Protein AF-A0A4R0NBQ9-F1 (afdb_monomer)

pLDDT: mean 82.34, std 14.89, range [35.38, 98.56]

Mean predicted aligned error: 14.69 Å

InterPro domains:
  IPR041700 Outer membrane protein beta-barrel domain 3 [PF14905] (16-175)

Sequence (201 aa):
MFLGFFKIKRKFNDVNGNATTDGRTGVNIGYNYLNLPATVTKTTPALSITYTYDANGTKLKKVNNTTATVVRNQRLMYYFSASSSYRFDKGWRSTGSVNLNGADINLQGIENSPYRGCGFSVTKELMKDKCYFTAEASNPFSKYRNNTGTTSAPTFYQERTNQRYLRSFSASLNYRFGGLKSSLKKSKKGISNDDNGISPY

Radius of gyration: 34.71 Å; Cα contacts (8 Å, |Δi|>4): 381; chains: 1; bounding box: 110×54×86 Å

Nearest PDB structures (foldseek):
  4zgv-assembly2_B  TM=4.078E-01  e=1.705E+00  Pectobacterium atrosepticum SCRI1043
  3wi5-assembly1_A  TM=4.935E-01  e=7.226E+00  Neisseria meningitidis
  5ixm-assembly3_E  TM=3.362E-01  e=9.269E+00  Yersinia pestis
  5ixm-assembly4_G  TM=2.766E-01  e=7.226E+00  Yersinia pestis

Organism: NCBI:txid2530453

Solvent-accessible surface area (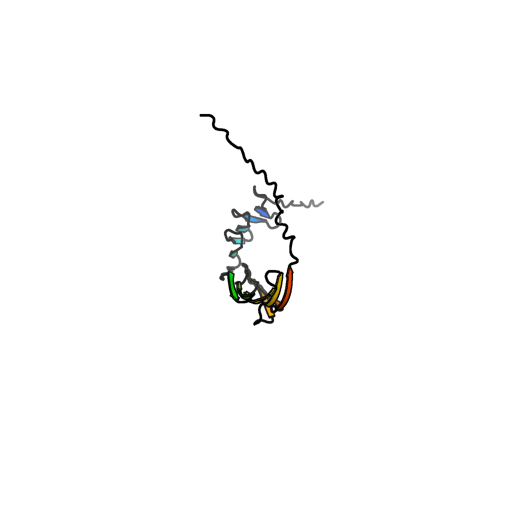backbone atoms only — not comparable to full-atom values): 11937 Å² total; per-residue (Å²): 138,84,85,78,81,79,79,81,62,60,72,41,61,50,97,88,68,46,68,34,29,43,41,89,80,64,34,37,39,42,63,44,99,82,75,44,75,29,35,39,37,28,82,83,74,70,41,45,36,43,45,42,60,51,97,88,69,52,59,49,37,43,40,37,70,85,50,89,56,72,49,64,56,88,77,78,69,51,78,48,76,51,73,52,74,50,77,50,79,88,46,32,32,44,36,43,36,41,38,40,34,38,38,45,77,45,47,48,35,33,65,35,41,61,43,80,43,38,34,42,36,41,34,37,47,78,35,91,95,31,28,37,40,35,42,37,34,34,24,77,91,37,64,60,43,68,42,42,21,40,40,54,54,102,87,48,78,47,79,47,77,47,78,41,82,53,45,47,74,52,73,48,77,48,74,55,81,77,74,84,84,66,69,76,75,70,74,85,76,80,80,84,79,87,75,79,77,80,77,83,131

Secondary structure (DSSP, 8-state):
-----------EE-TTS-EEEETTTTEEEEE-TTS-EEEEEETTTTEEEEEEE-TTS-EEEEEESSS--EEE------EEEEEEEEEEGGGEEEEEEEEEE--EEETTEEEE--EEEEEEEEEEEEETTTEEEEEEEESTT-SEEEEEEEEEETTEEEEEEEEEE--EEEEEEEE-PPPP---------------------

Foldseek 3Di:
DDDDDDPDQDFDADPVRHTQAGSVPRWGFDADPVRHTAWIADVVVGWIWGWDADPVRATAWIQIPVDRDIQGDDDDWDKDKDKDKDADPQAKIKMKIWIWTCFDDHSFWTQWHIDIKMKIKMWGDPDVVFKIKMKMKIRVVDQKDWTWIWGDDPVDTDIDIDIDGGIDIDIDMDGDDDDPPPPVPPPPPDDDDPPPPDDDD

Structure (mmCIF, N/CA/C/O backbone):
data_AF-A0A4R0NBQ9-F1
#
_entry.id   AF-A0A4R0NBQ9-F1
#
loop_
_atom_site.group_PDB
_atom_site.id
_atom_site.type_symbol
_atom_site.label_atom_id
_atom_site.label_alt_id
_atom_site.label_comp_id
_atom_site.label_asym_id
_atom_site.label_entity_id
_atom_site.label_seq_id
_atom_site.pdbx_PDB_ins_code
_atom_site.Cartn_x
_atom_site.Cartn_y
_atom_site.Cartn_z
_atom_site.occupancy
_atom_site.B_iso_or_equiv
_atom_site.auth_seq_id
_atom_site.auth_comp_id
_atom_site.auth_asym_id
_atom_site.auth_atom_id
_atom_site.pdbx_PDB_model_num
ATOM 1 N N . MET A 1 1 ? 19.139 30.536 -58.300 1.00 36.28 1 MET A N 1
ATOM 2 C CA . MET A 1 1 ? 17.817 30.247 -57.705 1.00 36.28 1 MET A CA 1
ATOM 3 C C . MET A 1 1 ? 17.801 28.772 -57.312 1.00 36.28 1 MET A C 1
ATOM 5 O O . MET A 1 1 ? 17.673 27.930 -58.186 1.00 36.28 1 MET A O 1
ATOM 9 N N . PHE A 1 2 ? 18.071 28.439 -56.045 1.00 35.59 2 PHE A N 1
ATOM 10 C CA . PHE A 1 2 ? 18.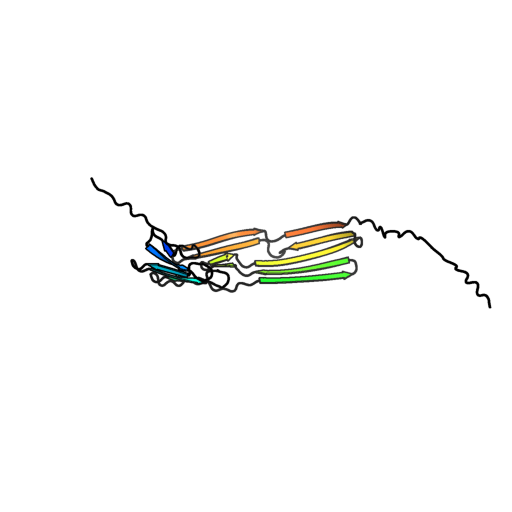054 27.049 -55.565 1.00 35.59 2 PHE A CA 1
ATOM 11 C C . PHE A 1 2 ? 16.665 26.741 -55.003 1.00 35.59 2 PHE A C 1
ATOM 13 O O . PHE A 1 2 ? 16.259 27.315 -53.995 1.00 35.59 2 PHE A O 1
ATOM 20 N N . LEU A 1 3 ? 15.929 25.859 -55.676 1.00 35.38 3 LEU A N 1
ATOM 21 C CA . LEU A 1 3 ? 14.630 25.379 -55.220 1.00 35.38 3 LEU A CA 1
ATOM 22 C C . LEU A 1 3 ? 14.866 24.265 -54.186 1.00 35.38 3 LEU A C 1
ATOM 24 O O . LEU A 1 3 ? 15.130 23.114 -54.533 1.00 35.38 3 LEU A O 1
ATOM 28 N N . GLY A 1 4 ? 14.847 24.616 -52.901 1.00 40.34 4 GLY A N 1
ATOM 29 C CA . GLY A 1 4 ? 14.923 23.643 -51.813 1.00 40.34 4 GLY A CA 1
ATOM 30 C C . GLY A 1 4 ? 13.606 22.876 -51.688 1.00 40.34 4 GLY A C 1
ATOM 31 O O . GLY A 1 4 ? 12.605 23.434 -51.247 1.00 40.34 4 GLY A O 1
ATOM 32 N N . PHE A 1 5 ? 13.594 21.596 -52.060 1.00 43.38 5 PHE A N 1
ATOM 33 C CA . PHE A 1 5 ? 12.443 20.715 -51.853 1.00 43.38 5 PHE A CA 1
ATOM 34 C C . PHE A 1 5 ? 12.190 20.497 -50.353 1.00 43.38 5 PHE A C 1
ATOM 36 O O . PHE A 1 5 ? 12.950 19.810 -49.668 1.00 43.38 5 PHE A O 1
ATOM 43 N N . PHE A 1 6 ? 11.082 21.032 -49.842 1.00 45.00 6 PHE A N 1
ATOM 44 C CA . PHE A 1 6 ? 10.593 20.718 -48.502 1.00 45.00 6 PHE A CA 1
ATOM 45 C C . PHE A 1 6 ? 9.939 19.327 -48.528 1.00 45.00 6 PHE A C 1
ATOM 47 O O . PHE A 1 6 ? 8.836 19.140 -49.044 1.00 45.00 6 PHE A O 1
ATOM 54 N N . LYS A 1 7 ? 10.634 18.304 -48.020 1.00 52.00 7 LYS A N 1
ATOM 55 C CA . LYS A 1 7 ? 10.115 16.929 -47.988 1.00 52.00 7 LYS A CA 1
ATOM 56 C C . LYS A 1 7 ? 9.051 16.814 -46.891 1.00 52.00 7 LYS A C 1
ATOM 58 O O . LYS A 1 7 ? 9.384 16.731 -45.711 1.00 52.00 7 LYS A O 1
ATOM 63 N N . ILE A 1 8 ? 7.773 16.804 -47.275 1.00 53.97 8 ILE A N 1
ATOM 64 C CA . ILE A 1 8 ? 6.641 16.565 -46.364 1.00 53.97 8 ILE A CA 1
ATOM 65 C C . ILE A 1 8 ? 6.788 15.158 -45.771 1.00 53.97 8 ILE A C 1
ATOM 67 O O . ILE A 1 8 ? 6.625 14.152 -46.463 1.00 53.97 8 ILE A O 1
ATOM 71 N N . LYS A 1 9 ? 7.121 15.074 -44.482 1.00 59.47 9 LYS A N 1
ATOM 72 C CA . LYS A 1 9 ? 7.273 13.802 -43.769 1.00 59.47 9 LYS A CA 1
ATOM 73 C C . LYS A 1 9 ? 5.891 13.301 -43.332 1.00 59.47 9 LYS A C 1
ATOM 75 O O . LYS A 1 9 ? 5.369 13.735 -42.310 1.00 59.47 9 LYS A O 1
ATOM 80 N N . ARG A 1 10 ? 5.274 12.432 -44.142 1.00 60.97 10 ARG A N 1
ATOM 81 C CA . ARG A 1 10 ? 3.938 11.857 -43.890 1.00 60.97 10 ARG A CA 1
ATOM 82 C C . ARG A 1 10 ? 3.992 10.823 -42.756 1.00 60.97 10 ARG A C 1
ATOM 84 O O . ARG A 1 10 ? 4.928 10.028 -42.701 1.00 60.97 10 ARG A O 1
ATOM 91 N N . LYS A 1 11 ? 3.003 10.844 -41.857 1.00 66.00 11 LYS A N 1
ATOM 92 C CA . LYS A 1 11 ? 2.731 9.752 -40.907 1.00 66.00 11 LYS A CA 1
ATOM 93 C C . LYS A 1 11 ? 1.775 8.770 -41.575 1.00 66.00 11 LYS A C 1
ATOM 95 O O . LYS A 1 11 ? 0.809 9.209 -42.196 1.00 66.00 11 LYS A O 1
ATOM 100 N N . PHE A 1 12 ? 2.055 7.481 -41.451 1.00 76.69 12 PHE A N 1
ATOM 101 C CA . PHE A 1 12 ? 1.147 6.424 -41.886 1.00 76.69 12 PHE A CA 1
ATOM 102 C C . PHE A 1 12 ? 0.502 5.814 -40.651 1.00 76.69 12 PHE A C 1
ATOM 104 O O . PHE A 1 12 ? 1.197 5.599 -39.656 1.00 76.69 12 PHE A O 1
ATOM 111 N N . ASN A 1 13 ? -0.808 5.583 -40.719 1.00 83.19 13 ASN A N 1
ATOM 112 C CA . ASN A 1 13 ? -1.584 5.009 -39.630 1.00 83.19 13 ASN A CA 1
ATOM 113 C C . ASN A 1 13 ? -2.254 3.704 -40.083 1.00 83.19 13 ASN A C 1
ATOM 115 O O . ASN A 1 13 ? -2.516 3.531 -41.275 1.00 83.19 13 ASN A O 1
ATOM 119 N N . ASP A 1 14 ? -2.526 2.801 -39.144 1.00 84.38 14 ASP A N 1
ATOM 120 C CA . ASP A 1 14 ? -3.369 1.624 -39.368 1.00 84.38 14 ASP A CA 1
ATOM 121 C C . ASP A 1 14 ? -4.872 1.959 -39.264 1.00 84.38 14 ASP A C 1
ATOM 123 O O . ASP A 1 14 ? -5.269 3.099 -39.009 1.00 84.38 14 ASP A O 1
ATOM 127 N N . VAL A 1 15 ? -5.714 0.939 -39.462 1.00 84.69 15 VAL A N 1
ATOM 128 C CA . VAL A 1 15 ? -7.186 1.021 -39.370 1.00 84.69 15 VAL A CA 1
ATOM 129 C C . VAL A 1 15 ? -7.659 1.425 -37.967 1.00 84.69 15 VAL A C 1
ATOM 131 O O . VAL A 1 15 ? -8.714 2.036 -37.824 1.00 84.69 15 VAL A O 1
ATOM 134 N N . ASN A 1 16 ? -6.856 1.144 -36.941 1.00 83.06 16 ASN A N 1
ATOM 135 C CA . ASN A 1 16 ? -7.146 1.481 -35.551 1.00 83.06 16 ASN A CA 1
ATOM 136 C C . ASN A 1 16 ? -6.650 2.892 -35.180 1.00 83.06 16 ASN A C 1
ATOM 138 O O . ASN A 1 16 ? -6.755 3.298 -34.024 1.00 83.06 16 ASN A O 1
ATOM 142 N N . GLY A 1 17 ? -6.114 3.650 -36.145 1.00 83.56 17 GLY A N 1
ATOM 143 C CA . GLY A 1 17 ? -5.607 5.006 -35.948 1.00 83.56 17 GLY A CA 1
ATOM 144 C C . GLY A 1 17 ? -4.210 5.0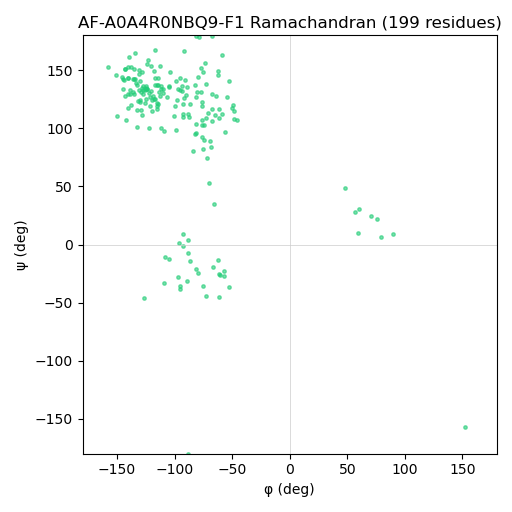75 -35.324 1.00 83.56 17 GLY A C 1
ATOM 145 O O . GLY A 1 17 ? -3.734 6.174 -35.031 1.00 83.56 17 GLY A O 1
ATOM 146 N N . ASN A 1 18 ? -3.527 3.942 -35.144 1.00 86.12 18 ASN A N 1
ATOM 147 C CA . ASN A 1 18 ? -2.174 3.904 -34.599 1.00 86.12 18 ASN A CA 1
ATOM 148 C C . ASN A 1 18 ? -1.141 4.258 -35.673 1.00 86.12 18 ASN A C 1
ATOM 150 O O . ASN A 1 18 ? -1.274 3.848 -36.821 1.00 86.12 18 ASN A O 1
ATOM 154 N N . ALA A 1 19 ? -0.066 4.960 -35.308 1.00 85.69 19 ALA A N 1
ATOM 155 C CA . ALA A 1 19 ? 0.990 5.342 -36.248 1.00 85.69 19 ALA A CA 1
ATOM 156 C C . ALA A 1 19 ? 1.917 4.160 -36.593 1.00 85.69 19 ALA A C 1
ATOM 158 O O . ALA A 1 19 ? 2.775 3.784 -35.801 1.00 85.69 19 ALA A O 1
ATOM 159 N N . THR A 1 20 ? 1.810 3.613 -37.800 1.00 86.75 20 THR A N 1
ATOM 160 C CA . THR A 1 20 ? 2.616 2.478 -38.284 1.00 86.75 20 THR A CA 1
ATOM 161 C C . THR A 1 20 ? 3.999 2.882 -38.783 1.00 86.75 20 THR A C 1
ATOM 163 O O . THR A 1 20 ? 4.918 2.061 -38.783 1.00 86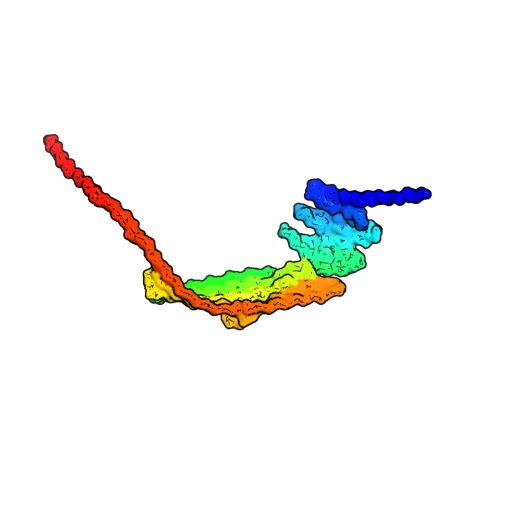.75 20 THR A O 1
ATOM 166 N N . THR A 1 21 ? 4.190 4.153 -39.143 1.00 84.06 21 THR A N 1
ATOM 167 C CA . THR A 1 21 ? 5.500 4.689 -39.531 1.00 84.06 21 THR A CA 1
ATOM 168 C C . THR A 1 21 ? 5.683 6.120 -39.030 1.00 84.06 21 THR A C 1
ATOM 170 O O . THR A 1 21 ? 4.880 7.012 -39.324 1.00 84.06 21 THR A O 1
ATOM 173 N N . ASP A 1 22 ? 6.791 6.377 -38.330 1.00 77.19 22 ASP A N 1
ATOM 174 C CA . ASP A 1 22 ? 7.226 7.739 -38.015 1.00 77.19 22 ASP A CA 1
ATOM 175 C C . ASP A 1 22 ? 7.961 8.339 -39.220 1.00 77.19 22 ASP A C 1
ATOM 177 O O . ASP A 1 22 ? 9.133 8.048 -39.472 1.00 77.19 22 ASP A O 1
ATOM 181 N N . GLY A 1 23 ? 7.284 9.233 -39.945 1.00 70.38 23 GLY A N 1
ATOM 182 C CA . GLY A 1 23 ? 7.850 9.929 -41.099 1.00 70.38 23 GLY A CA 1
ATOM 183 C C . GLY A 1 23 ? 9.132 10.707 -40.789 1.00 70.38 23 GLY A C 1
ATOM 184 O O . GLY A 1 23 ? 9.960 10.871 -41.683 1.00 70.38 23 GLY A O 1
ATOM 185 N N . ARG A 1 24 ? 9.347 11.161 -39.541 1.00 69.62 24 ARG A N 1
ATOM 186 C CA . ARG A 1 24 ? 10.544 11.917 -39.132 1.00 69.62 24 ARG A CA 1
ATOM 187 C C . ARG A 1 24 ? 11.780 11.039 -39.045 1.00 69.62 24 ARG A C 1
ATOM 189 O O . ARG A 1 24 ? 12.840 11.465 -39.515 1.00 69.62 24 ARG A O 1
ATOM 196 N N . THR A 1 25 ? 11.636 9.863 -38.448 1.00 77.38 25 THR A N 1
ATOM 197 C CA . THR A 1 25 ? 12.744 8.967 -38.097 1.00 77.38 25 THR A CA 1
ATOM 198 C C . THR A 1 25 ? 12.863 7.753 -39.023 1.00 77.38 25 THR A C 1
ATOM 200 O O . THR A 1 25 ? 13.914 7.108 -39.014 1.00 77.38 25 THR A O 1
ATOM 203 N N . GLY A 1 26 ? 11.849 7.482 -39.855 1.00 81.81 26 GLY A N 1
ATOM 204 C CA . GLY A 1 26 ? 11.790 6.342 -40.777 1.00 81.81 26 GLY A CA 1
ATOM 205 C C . GLY A 1 26 ? 11.615 5.002 -40.064 1.00 81.81 26 GLY A C 1
ATOM 206 O O . GLY A 1 2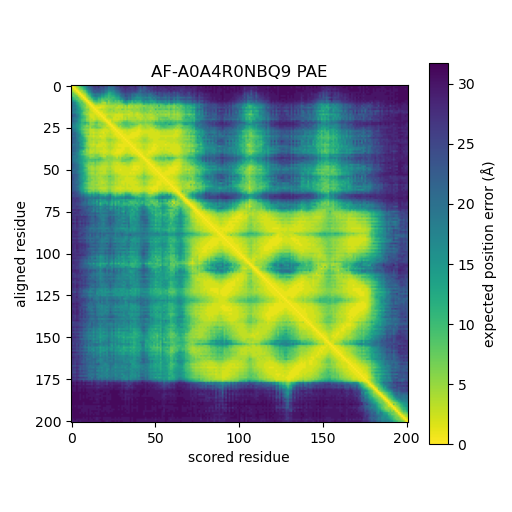6 ? 12.068 3.978 -40.563 1.00 81.81 26 GLY A O 1
ATOM 207 N N . VAL A 1 27 ? 11.054 5.030 -38.856 1.00 87.69 27 VAL A N 1
ATOM 208 C CA . VAL A 1 27 ? 10.874 3.859 -38.000 1.00 87.69 27 VAL A CA 1
ATOM 209 C C . VAL A 1 27 ? 9.485 3.279 -38.230 1.00 87.69 27 VAL A C 1
ATOM 211 O O . VAL A 1 27 ? 8.502 4.018 -38.199 1.00 87.69 27 VAL A O 1
ATOM 214 N N . ASN A 1 28 ? 9.415 1.964 -38.415 1.00 89.94 28 ASN A N 1
ATOM 215 C CA . ASN A 1 28 ? 8.166 1.219 -38.508 1.00 89.94 28 ASN A CA 1
ATOM 216 C C . ASN A 1 28 ? 7.776 0.678 -37.134 1.00 89.94 28 ASN A C 1
ATOM 218 O O . ASN A 1 28 ? 8.625 0.154 -36.409 1.00 89.94 28 ASN A O 1
ATOM 222 N N . ILE A 1 29 ? 6.498 0.794 -36.789 1.00 91.50 29 ILE A N 1
ATOM 223 C CA . ILE A 1 29 ? 5.936 0.360 -35.513 1.00 91.50 29 ILE A CA 1
ATOM 224 C C . ILE A 1 29 ? 4.843 -0.668 -35.798 1.00 91.50 29 ILE A C 1
ATOM 226 O O . ILE A 1 29 ? 3.862 -0.372 -36.476 1.00 91.50 29 ILE A O 1
ATOM 230 N N . GLY A 1 30 ? 5.023 -1.880 -35.283 1.00 91.12 30 GLY A N 1
ATOM 231 C CA . GLY A 1 30 ? 3.981 -2.900 -35.243 1.00 91.12 30 GLY A CA 1
ATOM 232 C C . GLY A 1 30 ? 3.269 -2.877 -33.897 1.00 91.12 30 GLY A C 1
ATOM 233 O O . GLY A 1 30 ? 3.905 -2.667 -32.862 1.00 91.12 30 GLY A O 1
ATOM 234 N N . TYR A 1 31 ? 1.963 -3.120 -33.904 1.00 91.44 31 TYR A N 1
ATOM 235 C CA . TYR A 1 31 ? 1.106 -3.103 -32.719 1.00 91.44 31 TYR A CA 1
ATOM 236 C C . TYR A 1 31 ? 0.579 -4.505 -32.401 1.00 91.44 31 TYR A C 1
ATOM 238 O O . TYR A 1 31 ? 0.481 -5.355 -33.284 1.00 91.44 31 TYR A O 1
ATOM 246 N N . ASN A 1 32 ? 0.272 -4.762 -31.129 1.00 89.75 32 ASN A N 1
ATOM 247 C CA . ASN A 1 32 ? -0.449 -5.966 -30.713 1.00 89.75 32 ASN A CA 1
ATOM 248 C C . ASN A 1 32 ? -1.976 -5.747 -30.754 1.00 89.75 32 ASN A C 1
ATOM 250 O O . ASN A 1 32 ? -2.454 -4.651 -31.034 1.00 89.75 32 ASN A O 1
ATOM 254 N N . TYR A 1 33 ? -2.746 -6.777 -30.394 1.00 88.19 33 TYR A N 1
ATOM 255 C CA . TYR A 1 33 ? -4.214 -6.719 -30.314 1.00 88.19 33 TYR A CA 1
ATOM 256 C C . TYR A 1 33 ? -4.770 -5.722 -29.280 1.00 88.19 33 TYR A C 1
ATOM 258 O O . TYR A 1 33 ? -5.954 -5.412 -29.313 1.00 88.19 33 TYR A O 1
ATOM 266 N N . LEU A 1 34 ? -3.928 -5.207 -28.379 1.00 89.19 34 LEU A N 1
ATOM 267 C CA . LEU A 1 34 ? -4.285 -4.162 -27.414 1.00 89.19 34 LEU A CA 1
ATOM 268 C C . LEU A 1 34 ? -3.965 -2.752 -27.943 1.00 89.19 34 LEU A C 1
ATOM 270 O O . LEU A 1 34 ? -4.003 -1.795 -27.174 1.00 89.19 34 LEU A O 1
ATOM 274 N N . ASN A 1 35 ? -3.600 -2.613 -29.225 1.00 90.06 35 ASN A N 1
ATOM 275 C CA . ASN A 1 35 ? -3.104 -1.368 -29.825 1.00 90.06 35 ASN A CA 1
ATOM 276 C C . ASN A 1 35 ? -1.868 -0.790 -29.107 1.00 90.06 35 ASN A C 1
ATOM 278 O O . ASN A 1 35 ? -1.605 0.412 -29.142 1.00 90.06 35 ASN A O 1
ATOM 282 N N . LEU A 1 36 ? -1.059 -1.646 -28.476 1.00 90.38 36 LEU A N 1
ATOM 283 C CA . LEU A 1 36 ? 0.206 -1.262 -27.851 1.00 90.38 36 LEU A CA 1
ATOM 284 C C . LEU A 1 36 ? 1.386 -1.584 -28.786 1.00 90.38 36 LEU A C 1
ATOM 286 O O . LEU A 1 36 ? 1.382 -2.645 -29.417 1.00 90.38 36 LEU A O 1
ATOM 290 N N . PRO A 1 37 ? 2.423 -0.725 -28.872 1.00 92.19 37 PRO A N 1
ATOM 291 C CA . PRO A 1 37 ? 3.595 -0.974 -29.716 1.00 92.19 37 PRO A CA 1
ATOM 292 C C . PRO A 1 37 ? 4.320 -2.277 -29.348 1.00 92.19 37 PRO A C 1
ATOM 294 O O . PRO A 1 37 ? 4.945 -2.364 -28.296 1.00 92.19 37 PRO A O 1
ATOM 297 N N . ALA A 1 38 ? 4.291 -3.278 -30.222 1.00 91.81 38 ALA A N 1
ATO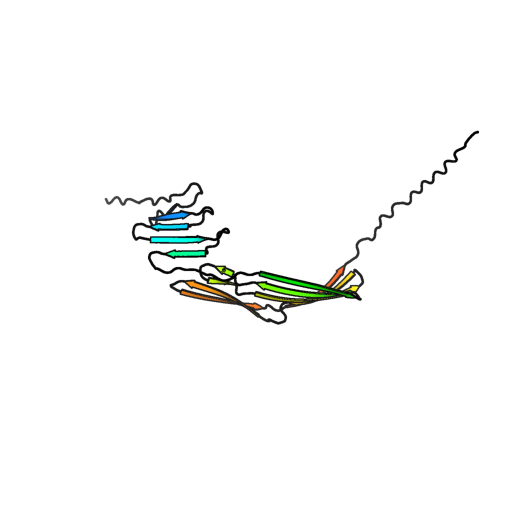M 298 C CA . ALA A 1 38 ? 4.917 -4.585 -30.024 1.00 91.81 38 ALA A CA 1
ATOM 299 C C . ALA A 1 38 ? 6.310 -4.672 -30.660 1.00 91.81 38 ALA A C 1
ATOM 301 O O . ALA A 1 38 ? 7.230 -5.248 -30.075 1.00 91.81 38 ALA A O 1
ATOM 302 N N . THR A 1 39 ? 6.490 -4.073 -31.835 1.00 91.75 39 THR A N 1
ATOM 303 C CA . THR A 1 39 ? 7.761 -4.088 -32.565 1.00 91.75 39 THR A CA 1
ATOM 304 C C . THR A 1 39 ? 8.100 -2.698 -33.070 1.00 91.75 39 THR A C 1
ATOM 306 O O . THR A 1 39 ? 7.230 -1.933 -33.469 1.00 91.75 39 THR A O 1
ATOM 309 N N . VAL A 1 40 ? 9.383 -2.353 -33.037 1.00 91.25 40 VAL A N 1
ATOM 310 C CA . VAL A 1 40 ? 9.902 -1.102 -33.590 1.00 91.25 40 VAL A CA 1
ATOM 311 C C . VAL A 1 40 ? 11.116 -1.448 -34.428 1.00 91.25 40 VAL A C 1
ATOM 313 O O . VAL A 1 40 ? 12.102 -1.962 -33.900 1.00 91.25 40 VAL A O 1
ATOM 316 N N . THR A 1 41 ? 11.033 -1.201 -35.731 1.00 91.25 41 THR A N 1
ATOM 317 C CA . THR A 1 41 ? 12.054 -1.620 -36.690 1.00 91.25 41 THR A CA 1
ATOM 318 C C . THR A 1 41 ? 12.514 -0.471 -37.572 1.00 91.25 41 THR A C 1
ATOM 320 O O . THR A 1 41 ? 11.760 0.449 -37.889 1.00 91.25 41 THR A O 1
ATOM 323 N N . LYS A 1 42 ? 13.781 -0.517 -37.967 1.00 88.94 42 LYS A N 1
ATOM 324 C CA . LYS A 1 42 ? 14.357 0.376 -38.967 1.00 88.94 42 LYS A CA 1
ATOM 325 C C . LYS A 1 42 ? 15.386 -0.404 -39.762 1.00 88.94 42 LYS A C 1
ATOM 327 O O . LYS A 1 42 ? 16.203 -1.102 -39.172 1.00 88.94 42 LYS A O 1
ATOM 332 N N . THR A 1 43 ? 15.348 -0.284 -41.082 1.00 82.56 43 THR A N 1
ATOM 333 C CA . THR A 1 43 ? 16.277 -1.007 -41.959 1.00 82.56 43 THR A CA 1
ATOM 334 C C . THR A 1 43 ? 17.668 -0.376 -41.941 1.00 82.56 43 THR A C 1
ATOM 336 O O . THR A 1 43 ? 18.669 -1.085 -41.997 1.00 82.56 43 THR A O 1
ATOM 339 N N . THR A 1 44 ? 17.762 0.957 -41.841 1.00 82.75 44 THR A N 1
ATOM 340 C CA . THR A 1 44 ? 19.050 1.661 -41.971 1.00 82.75 44 THR A CA 1
ATOM 341 C C . THR A 1 44 ? 19.094 2.958 -41.146 1.00 82.75 44 THR A C 1
ATOM 343 O O . THR A 1 44 ? 18.407 3.917 -41.504 1.00 82.75 44 THR A O 1
ATOM 346 N N . PRO A 1 45 ? 19.887 3.038 -40.057 1.00 82.00 45 PRO A N 1
ATOM 347 C CA . PRO A 1 45 ? 20.636 1.937 -39.441 1.00 82.00 45 PRO A CA 1
ATOM 348 C C . PRO A 1 45 ? 19.695 0.843 -38.919 1.00 82.00 45 PRO A C 1
ATOM 350 O O . PRO A 1 45 ? 18.562 1.142 -38.531 1.00 82.00 45 PRO A O 1
ATOM 353 N N . ALA A 1 46 ? 20.167 -0.407 -38.937 1.00 84.38 46 ALA A N 1
ATOM 354 C CA . ALA A 1 46 ? 19.390 -1.560 -38.500 1.00 84.38 46 ALA A CA 1
ATOM 355 C C . ALA A 1 46 ? 19.015 -1.421 -37.016 1.00 84.38 46 ALA A C 1
ATOM 357 O O . ALA A 1 46 ? 19.879 -1.385 -36.143 1.00 84.38 46 ALA A O 1
ATOM 358 N N . LEU A 1 47 ? 17.718 -1.342 -36.734 1.00 86.62 47 LEU A N 1
ATOM 359 C CA . LEU A 1 47 ? 17.151 -1.306 -35.390 1.00 86.62 47 LEU A CA 1
ATOM 360 C C . LEU A 1 47 ? 16.031 -2.336 -35.324 1.00 86.62 47 LEU A C 1
ATOM 362 O O . LEU A 1 47 ? 15.169 -2.366 -36.199 1.00 86.62 47 LEU A O 1
ATOM 366 N N . SER A 1 48 ? 16.018 -3.146 -34.270 1.00 87.81 48 SER A N 1
ATOM 367 C CA . SER A 1 48 ? 14.877 -3.995 -33.937 1.00 87.81 48 SER A CA 1
ATOM 368 C C . SER A 1 48 ? 14.684 -3.991 -32.430 1.00 87.81 48 SER A C 1
ATOM 370 O O . SER A 1 48 ? 15.576 -4.399 -31.681 1.00 87.81 48 SER A O 1
ATOM 372 N N . ILE A 1 49 ? 13.533 -3.484 -31.991 1.00 89.38 49 ILE A N 1
ATOM 373 C CA . ILE A 1 49 ? 13.100 -3.506 -30.600 1.00 89.38 49 ILE A CA 1
ATOM 374 C C . ILE A 1 49 ? 11.809 -4.308 -30.514 1.00 89.38 49 ILE A C 1
ATOM 376 O O . ILE A 1 49 ? 10.850 -4.015 -31.223 1.00 89.38 49 ILE A O 1
ATOM 380 N N . THR A 1 50 ? 11.774 -5.293 -29.621 1.00 90.12 50 THR A N 1
ATOM 381 C CA . THR A 1 50 ? 10.565 -6.075 -29.326 1.00 90.12 50 THR A CA 1
ATOM 382 C C . THR A 1 50 ? 10.105 -5.806 -27.901 1.00 90.12 50 THR A C 1
ATOM 384 O O . THR A 1 50 ? 10.908 -5.872 -26.963 1.00 90.12 50 THR A O 1
ATOM 387 N N . TYR A 1 51 ? 8.815 -5.522 -27.744 1.00 89.00 51 TYR A N 1
ATOM 388 C CA . TYR A 1 51 ? 8.137 -5.361 -26.466 1.00 89.00 51 TYR A CA 1
ATOM 389 C C . TYR A 1 51 ? 7.183 -6.532 -26.230 1.00 89.00 51 TYR A C 1
ATOM 391 O O . TYR A 1 51 ? 6.419 -6.913 -27.112 1.00 89.00 51 TYR A O 1
ATOM 399 N N . THR A 1 52 ? 7.213 -7.096 -25.026 1.00 87.56 52 THR A N 1
ATOM 400 C CA . THR A 1 52 ? 6.254 -8.125 -24.597 1.00 87.56 52 THR A CA 1
ATOM 401 C C . THR A 1 52 ? 5.406 -7.556 -23.474 1.00 87.56 52 THR A C 1
ATOM 403 O O . THR A 1 52 ? 5.953 -6.900 -22.587 1.00 87.56 52 THR A O 1
ATOM 406 N N . TYR A 1 53 ? 4.101 -7.811 -23.511 1.00 85.06 53 TYR A N 1
ATOM 407 C CA . TYR A 1 53 ? 3.120 -7.308 -22.551 1.00 85.06 53 TYR A CA 1
ATOM 408 C C . TYR A 1 53 ? 2.362 -8.464 -21.898 1.00 85.06 53 TYR A C 1
ATOM 410 O O . TYR A 1 53 ? 2.321 -9.560 -22.460 1.00 85.06 53 TYR A O 1
ATOM 418 N N . ASP A 1 54 ? 1.777 -8.220 -20.728 1.00 83.56 54 ASP A N 1
ATOM 419 C CA . ASP A 1 54 ? 0.737 -9.086 -20.173 1.00 83.56 54 ASP A CA 1
ATOM 420 C C . ASP A 1 5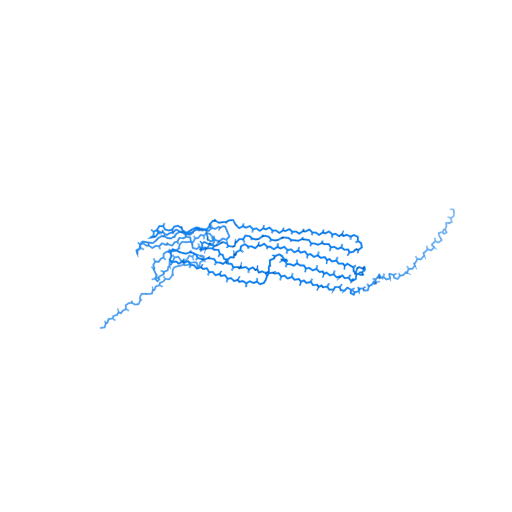4 ? -0.627 -8.818 -20.844 1.00 83.56 54 ASP A C 1
ATOM 422 O O . ASP A 1 54 ? -0.761 -7.945 -21.706 1.00 83.56 54 ASP A O 1
ATOM 426 N N . ALA A 1 55 ? -1.651 -9.575 -20.441 1.00 85.06 55 ALA A N 1
ATOM 427 C CA . ALA A 1 55 ? -3.011 -9.427 -20.961 1.00 85.06 55 ALA A CA 1
ATOM 428 C C . ALA A 1 55 ? -3.682 -8.092 -20.577 1.00 85.06 55 ALA A C 1
ATOM 430 O O . ALA A 1 55 ? -4.631 -7.684 -21.239 1.00 85.06 55 ALA A O 1
ATOM 431 N N . ASN A 1 56 ? -3.184 -7.404 -19.544 1.00 84.69 56 ASN A N 1
ATOM 432 C CA . ASN A 1 56 ? -3.698 -6.116 -19.076 1.00 84.69 56 ASN A CA 1
ATOM 433 C C . ASN A 1 56 ? -2.972 -4.918 -19.721 1.00 84.69 56 ASN A C 1
ATOM 435 O O . ASN A 1 56 ? -3.310 -3.771 -19.437 1.00 84.69 56 ASN A O 1
ATOM 439 N N . GLY A 1 57 ? -1.975 -5.155 -20.582 1.00 81.31 57 GLY A N 1
ATOM 440 C CA . GLY A 1 57 ? -1.208 -4.108 -21.259 1.00 81.31 57 GLY A CA 1
ATOM 441 C C . GLY A 1 57 ? 0.033 -3.613 -20.508 1.00 81.31 57 GLY A C 1
ATOM 442 O O . GLY A 1 57 ? 0.679 -2.658 -20.948 1.00 81.31 57 GLY A O 1
ATOM 443 N N . THR A 1 58 ? 0.436 -4.270 -19.419 1.00 81.94 58 THR A N 1
ATOM 444 C CA . THR A 1 58 ? 1.674 -3.955 -18.694 1.00 81.94 58 THR A CA 1
ATOM 445 C C . THR A 1 58 ? 2.879 -4.516 -19.438 1.00 81.94 58 THR A C 1
ATOM 447 O O . THR A 1 58 ? 2.908 -5.682 -19.831 1.00 81.94 58 THR A O 1
ATOM 450 N N . LYS A 1 59 ? 3.917 -3.700 -19.641 1.00 84.50 59 LYS A N 1
ATOM 451 C CA . LYS A 1 59 ? 5.125 -4.110 -20.372 1.00 84.50 59 LYS A CA 1
ATOM 452 C C . LYS A 1 59 ? 6.021 -5.008 -19.507 1.00 84.50 59 LYS A C 1
ATOM 454 O O . LYS A 1 59 ? 6.563 -4.556 -18.505 1.00 84.50 59 LYS A O 1
ATOM 459 N N . LEU A 1 60 ? 6.251 -6.243 -19.949 1.00 81.75 60 LEU A N 1
ATOM 460 C CA . LEU A 1 60 ? 7.026 -7.281 -19.253 1.00 81.75 60 LEU A CA 1
ATOM 461 C C . LEU A 1 60 ? 8.482 -7.397 -19.719 1.00 81.75 60 LEU A C 1
ATOM 463 O O . LEU A 1 60 ? 9.349 -7.849 -18.969 1.00 81.75 60 LEU A O 1
ATOM 467 N N . LYS A 1 61 ? 8.767 -7.041 -20.977 1.00 83.38 61 LYS A N 1
ATOM 468 C CA . LYS A 1 61 ? 10.094 -7.236 -21.580 1.00 83.38 61 LYS A CA 1
ATOM 469 C C . LYS A 1 61 ? 10.384 -6.198 -22.655 1.00 83.38 61 LYS A C 1
ATOM 471 O O . LYS A 1 61 ? 9.490 -5.826 -23.414 1.00 83.38 61 LYS A O 1
ATOM 476 N N . LYS A 1 62 ? 11.655 -5.796 -22.760 1.00 86.06 62 LYS A N 1
ATOM 477 C CA . LYS A 1 62 ? 12.215 -5.084 -23.917 1.00 86.06 62 LYS A CA 1
ATOM 478 C C . LYS A 1 62 ? 13.496 -5.779 -24.378 1.00 86.06 62 LYS A C 1
ATOM 480 O O . LYS A 1 62 ? 14.380 -6.043 -23.565 1.00 86.06 62 LYS A O 1
ATOM 485 N N . VAL A 1 63 ? 13.597 -6.041 -25.678 1.00 83.44 63 VAL A N 1
ATOM 486 C CA . VAL A 1 63 ? 14.811 -6.555 -26.336 1.00 83.44 63 VAL A CA 1
ATOM 487 C C . VAL A 1 63 ? 15.237 -5.557 -27.395 1.00 83.44 63 VAL A C 1
ATOM 489 O O . VAL A 1 63 ? 14.382 -5.138 -28.167 1.00 83.44 63 VAL A O 1
ATOM 492 N N . ASN A 1 64 ? 16.515 -5.183 -27.433 1.00 84.44 64 ASN A N 1
ATOM 493 C CA . ASN A 1 64 ? 17.098 -4.383 -28.509 1.00 84.44 64 ASN A CA 1
ATOM 494 C C . ASN A 1 64 ? 18.187 -5.199 -29.222 1.00 84.44 64 ASN A C 1
ATOM 496 O O . ASN A 1 64 ? 18.973 -5.870 -28.562 1.00 84.44 64 ASN A O 1
ATOM 500 N N . ASN A 1 65 ? 18.234 -5.142 -30.551 1.00 79.75 65 ASN A N 1
ATOM 501 C CA . ASN A 1 65 ? 19.244 -5.845 -31.346 1.00 79.75 65 ASN A CA 1
ATOM 502 C C . ASN A 1 65 ? 20.600 -5.105 -31.384 1.00 79.75 65 ASN A C 1
ATOM 504 O O . ASN A 1 65 ? 21.643 -5.718 -31.556 1.00 79.75 65 ASN A O 1
ATOM 508 N N . THR A 1 66 ? 20.620 -3.783 -31.185 1.00 68.06 66 THR A N 1
ATOM 509 C CA . THR A 1 66 ? 21.860 -2.980 -31.296 1.00 68.06 66 THR A CA 1
ATOM 510 C C . THR A 1 66 ? 22.678 -2.919 -30.008 1.00 68.06 66 THR A C 1
ATOM 512 O O . THR A 1 66 ? 23.821 -2.477 -29.997 1.00 68.06 66 THR A O 1
ATOM 515 N N . THR A 1 67 ? 22.080 -3.310 -28.892 1.00 62.47 67 THR A N 1
ATOM 516 C CA . THR A 1 67 ? 22.710 -3.389 -27.576 1.00 62.47 67 THR A CA 1
ATOM 517 C C . THR A 1 67 ? 22.085 -4.638 -26.997 1.00 62.47 67 THR A C 1
ATOM 519 O O . THR A 1 67 ? 20.883 -4.606 -26.745 1.00 62.47 67 THR A O 1
ATOM 522 N N . ALA A 1 68 ? 22.826 -5.744 -26.884 1.00 58.97 68 ALA A N 1
ATOM 523 C CA . ALA A 1 68 ? 22.324 -7.070 -26.488 1.00 58.97 68 ALA A CA 1
ATOM 524 C C . ALA A 1 68 ? 21.811 -7.133 -25.027 1.00 58.97 68 ALA A C 1
ATOM 526 O O . ALA A 1 68 ? 21.971 -8.117 -24.313 1.00 58.97 68 ALA A O 1
ATOM 527 N N . THR A 1 69 ? 21.211 -6.051 -24.545 1.00 62.56 69 THR A N 1
ATOM 528 C CA . THR A 1 69 ? 20.690 -5.852 -23.209 1.00 62.56 69 THR A CA 1
ATOM 529 C C . THR A 1 69 ? 19.219 -6.245 -23.200 1.00 62.56 69 THR A C 1
ATOM 531 O O . THR A 1 69 ? 18.354 -5.572 -23.768 1.00 62.56 69 THR A O 1
ATOM 534 N N . VAL A 1 70 ? 18.925 -7.362 -22.541 1.00 62.25 70 VAL A N 1
ATOM 535 C CA . VAL A 1 70 ? 17.557 -7.789 -22.253 1.00 62.25 70 VAL A CA 1
ATOM 536 C C . VAL A 1 70 ? 17.145 -7.163 -20.929 1.00 62.25 70 VAL A C 1
ATOM 538 O O . VAL A 1 70 ? 17.667 -7.527 -19.881 1.00 62.25 70 VAL A O 1
ATOM 541 N N . VAL A 1 71 ? 16.193 -6.232 -20.970 1.00 67.69 71 VAL A N 1
ATOM 542 C CA . VAL A 1 71 ? 15.625 -5.647 -19.749 1.00 67.69 71 VAL A CA 1
ATOM 543 C C . VAL A 1 71 ? 14.387 -6.451 -19.370 1.00 67.69 71 VAL A C 1
ATOM 545 O O . VAL A 1 71 ? 13.449 -6.576 -20.165 1.00 67.69 71 VAL A O 1
ATOM 548 N N . ARG A 1 72 ? 14.410 -7.026 -18.166 1.00 69.44 72 ARG A N 1
ATOM 549 C CA . ARG A 1 72 ? 13.310 -7.765 -17.536 1.00 69.44 72 ARG A CA 1
ATOM 550 C C . ARG A 1 72 ? 13.279 -7.417 -16.054 1.00 69.44 72 ARG A C 1
ATOM 552 O O . ARG A 1 72 ? 14.332 -7.310 -15.434 1.00 69.44 72 ARG A O 1
ATOM 559 N N . ASN A 1 73 ? 12.081 -7.320 -15.491 1.00 71.81 73 ASN A N 1
ATOM 560 C CA . ASN A 1 73 ? 11.890 -7.208 -14.053 1.00 71.81 73 ASN A CA 1
ATOM 561 C C . ASN A 1 73 ? 10.877 -8.272 -13.622 1.00 71.81 73 ASN A C 1
ATOM 563 O O . ASN A 1 73 ? 9.719 -8.224 -14.026 1.00 71.81 73 ASN A O 1
ATOM 567 N N . GLN A 1 74 ? 11.341 -9.279 -12.882 1.00 66.88 74 GLN A N 1
ATOM 568 C CA . GLN A 1 74 ? 10.534 -10.413 -12.433 1.00 66.88 74 GLN A CA 1
ATOM 569 C C . GLN A 1 74 ? 10.591 -10.469 -10.909 1.00 66.88 74 GLN A C 1
ATOM 571 O O . GLN A 1 74 ? 11.571 -10.938 -10.335 1.00 66.88 74 GLN A O 1
ATOM 576 N N . ARG A 1 75 ? 9.552 -9.966 -10.241 1.00 73.81 75 ARG A N 1
ATOM 577 C CA . ARG A 1 75 ? 9.326 -10.223 -8.812 1.00 73.81 75 ARG A CA 1
ATOM 578 C C . ARG A 1 75 ? 7.836 -10.449 -8.570 1.00 73.81 75 ARG A C 1
ATOM 580 O O . ARG A 1 75 ? 7.004 -10.105 -9.405 1.00 73.81 75 ARG A O 1
ATOM 587 N N . LEU A 1 76 ? 7.519 -11.057 -7.433 1.00 76.69 76 LEU A N 1
ATOM 588 C CA . LEU A 1 76 ? 6.147 -11.350 -7.044 1.00 76.69 76 LEU A CA 1
ATOM 589 C C . LEU A 1 76 ? 5.443 -10.076 -6.560 1.00 76.69 76 LEU A C 1
ATOM 591 O O . LEU A 1 76 ? 5.878 -9.455 -5.587 1.00 76.69 76 LEU A O 1
ATOM 595 N N . MET A 1 77 ? 4.331 -9.735 -7.208 1.00 83.62 77 MET A N 1
ATOM 596 C CA . MET A 1 77 ? 3.349 -8.785 -6.687 1.00 83.62 77 MET A CA 1
ATOM 597 C C . MET A 1 77 ? 2.323 -9.574 -5.876 1.00 83.62 77 MET A C 1
ATOM 599 O O . MET A 1 77 ? 1.797 -10.576 -6.354 1.00 83.62 77 MET A O 1
ATOM 603 N N . TYR A 1 78 ? 2.062 -9.159 -4.639 1.00 84.81 78 TYR A N 1
ATOM 604 C CA . TYR A 1 78 ? 1.112 -9.840 -3.763 1.00 84.81 78 TYR A CA 1
ATOM 605 C C . TYR A 1 78 ? 0.299 -8.839 -2.954 1.00 84.81 78 TYR A C 1
ATOM 607 O O . TYR A 1 78 ? 0.758 -7.741 -2.646 1.00 84.81 78 TYR A O 1
ATOM 615 N N . TYR A 1 79 ? -0.901 -9.253 -2.576 1.00 90.06 79 TYR A N 1
ATOM 616 C CA . TYR A 1 79 ? -1.782 -8.516 -1.689 1.00 90.06 79 TYR A CA 1
ATOM 617 C C . TYR A 1 79 ? -2.429 -9.495 -0.717 1.00 90.06 79 TYR A C 1
ATOM 619 O O . TYR A 1 79 ? -2.915 -10.547 -1.125 1.00 90.06 79 TYR A O 1
ATOM 627 N N . PHE A 1 80 ? -2.431 -9.153 0.564 1.00 94.00 80 PHE A N 1
ATOM 628 C CA . PHE A 1 80 ? -3.119 -9.901 1.603 1.00 94.00 80 PHE A CA 1
ATOM 629 C C . PHE A 1 80 ? -3.750 -8.925 2.587 1.00 94.00 80 PHE A C 1
ATOM 631 O O . PHE A 1 80 ? -3.073 -8.044 3.113 1.00 94.00 80 PHE A O 1
ATOM 638 N N . SER A 1 81 ? -5.031 -9.101 2.877 1.00 95.31 81 SER A N 1
ATOM 639 C CA . SER A 1 81 ? -5.721 -8.372 3.933 1.00 95.31 81 SER A CA 1
ATOM 640 C C . SER A 1 81 ? -6.524 -9.343 4.780 1.00 95.31 81 SER A C 1
ATOM 642 O O . SER A 1 81 ? -7.150 -10.274 4.275 1.00 95.31 81 SER A O 1
ATOM 644 N N . ALA A 1 82 ? -6.472 -9.148 6.091 1.00 97.25 82 ALA A N 1
ATOM 645 C CA . ALA A 1 82 ? -7.249 -9.933 7.032 1.00 97.25 82 ALA A CA 1
ATOM 646 C C . ALA A 1 82 ? -7.660 -9.065 8.214 1.00 97.25 82 ALA A C 1
ATOM 648 O O . ALA A 1 82 ? -6.909 -8.204 8.674 1.00 97.25 82 ALA A O 1
ATOM 649 N N . SER A 1 83 ? -8.856 -9.314 8.729 1.00 96.81 83 SER A N 1
ATOM 650 C CA . SER A 1 83 ? -9.354 -8.666 9.934 1.00 96.81 83 SER A CA 1
ATOM 651 C C . SER A 1 83 ? -10.196 -9.634 10.738 1.00 96.81 83 SER A C 1
ATOM 653 O O . SER A 1 83 ? -10.966 -10.404 10.169 1.00 96.81 83 SER A O 1
ATOM 655 N N . SER A 1 84 ? -10.086 -9.553 12.055 1.00 97.69 84 SER A N 1
ATOM 656 C CA . SER A 1 84 ? -10.906 -10.310 12.988 1.00 97.69 84 SER A CA 1
ATOM 657 C C . SER A 1 84 ? -11.524 -9.357 13.997 1.00 97.69 84 SER A C 1
ATOM 659 O O . SER A 1 84 ? -10.843 -8.475 14.520 1.00 97.69 84 SER A O 1
ATOM 661 N N . SER A 1 85 ? -12.815 -9.531 14.267 1.00 98.00 85 SER A N 1
ATOM 662 C CA . SER A 1 85 ? -13.538 -8.792 15.297 1.00 98.00 85 SER A CA 1
ATOM 663 C C . SER A 1 85 ? -14.201 -9.763 16.257 1.00 98.00 85 SER A C 1
ATOM 665 O O . SER A 1 85 ? -14.876 -10.690 15.817 1.00 98.00 85 SER A O 1
ATOM 667 N N . TYR A 1 86 ? -14.111 -9.482 17.553 1.00 98.12 86 TYR A N 1
ATOM 668 C CA . TYR A 1 86 ? -14.842 -10.224 18.573 1.00 98.12 86 TYR A CA 1
ATOM 669 C C . TYR A 1 86 ? -15.681 -9.275 19.422 1.00 98.12 86 TYR A C 1
ATOM 671 O O . TYR A 1 86 ? -15.213 -8.207 19.824 1.00 98.12 86 TYR A O 1
ATOM 679 N N . ARG A 1 87 ? -16.940 -9.648 19.670 1.00 97.75 87 ARG A N 1
ATOM 680 C CA . ARG A 1 87 ? -17.830 -8.944 20.598 1.00 97.75 87 ARG A CA 1
ATOM 681 C C . ARG A 1 87 ? -17.840 -9.704 21.913 1.00 97.75 87 ARG A C 1
ATOM 683 O O . ARG A 1 87 ? -18.241 -10.860 21.947 1.00 97.75 87 ARG A O 1
ATOM 690 N N . PHE A 1 88 ? -17.410 -9.037 22.968 1.00 96.81 88 PHE A N 1
ATOM 691 C CA . PHE A 1 88 ? -17.518 -9.541 24.325 1.00 96.81 88 PHE A CA 1
ATOM 692 C C . PHE A 1 88 ? -18.819 -9.055 24.958 1.00 96.81 88 PHE A C 1
ATOM 694 O O . PHE A 1 88 ? -19.460 -8.103 24.494 1.00 96.81 88 PHE A O 1
ATOM 701 N N . ASP A 1 89 ? -19.154 -9.669 26.085 1.00 94.94 89 ASP A N 1
ATOM 702 C CA . ASP A 1 89 ? -20.254 -9.219 26.920 1.00 94.94 89 ASP A CA 1
ATOM 703 C C . ASP A 1 89 ? -20.059 -7.778 27.396 1.00 94.94 89 ASP A C 1
ATOM 705 O O . ASP A 1 89 ? -18.965 -7.200 27.386 1.00 94.94 89 ASP A O 1
ATOM 709 N N . LYS A 1 90 ? -21.165 -7.184 27.852 1.00 94.75 90 LYS A N 1
ATOM 710 C CA . LYS A 1 90 ? -21.200 -5.805 28.357 1.00 94.75 90 LYS A CA 1
ATOM 711 C C . LYS A 1 90 ? -20.762 -4.780 27.300 1.00 94.75 90 LYS A C 1
ATOM 713 O O . LYS A 1 90 ? -20.213 -3.739 27.656 1.00 94.75 90 LYS A O 1
ATOM 718 N N . GLY A 1 91 ? -21.000 -5.059 26.017 1.00 95.94 91 GLY A N 1
ATOM 719 C CA . GLY A 1 91 ? -20.878 -4.072 24.942 1.00 95.94 91 GLY A CA 1
ATOM 720 C C . GLY A 1 91 ? -19.443 -3.736 24.529 1.00 95.94 91 GLY A C 1
ATOM 721 O O . GLY A 1 91 ? -19.195 -2.659 23.992 1.00 95.94 91 GLY A O 1
ATOM 722 N N . TRP A 1 92 ? -18.478 -4.616 24.795 1.00 97.94 92 TRP A N 1
ATOM 723 C CA . TRP A 1 92 ? -17.109 -4.457 24.301 1.00 97.94 92 TRP A CA 1
ATOM 724 C C . TRP A 1 92 ? -16.939 -5.142 22.946 1.00 97.94 92 TRP A C 1
ATOM 726 O O . TRP A 1 92 ? -17.433 -6.244 22.720 1.00 97.94 92 TRP A O 1
ATOM 736 N N . ARG A 1 93 ? -16.180 -4.528 22.043 1.00 98.06 93 ARG A N 1
ATOM 737 C CA . ARG A 1 93 ? -15.752 -5.140 20.786 1.00 98.06 93 ARG A CA 1
ATOM 738 C C . ARG A 1 93 ? -14.279 -4.853 20.566 1.00 98.06 93 ARG A C 1
ATOM 740 O O . ARG A 1 93 ? -13.886 -3.694 20.604 1.00 98.06 93 ARG A O 1
ATOM 747 N N . SER A 1 94 ? -13.490 -5.878 20.282 1.00 98.06 94 SER A N 1
ATOM 748 C CA . SER A 1 94 ? -12.131 -5.709 19.769 1.00 98.06 94 SER A CA 1
ATOM 749 C C . SER A 1 94 ? -12.096 -6.017 18.278 1.00 98.06 94 SER A C 1
ATOM 751 O O . SER A 1 94 ? -12.873 -6.834 17.779 1.00 98.06 94 SER A O 1
ATOM 753 N N . THR A 1 95 ? -11.207 -5.346 17.556 1.00 98.19 95 THR A N 1
ATOM 754 C CA . THR A 1 95 ? -10.895 -5.654 16.162 1.00 98.19 95 THR A CA 1
ATOM 755 C C . THR A 1 95 ? -9.392 -5.603 15.960 1.00 98.19 95 THR A C 1
ATOM 757 O O . THR A 1 95 ? -8.748 -4.637 16.356 1.00 98.19 95 THR A O 1
ATOM 760 N N . GLY A 1 96 ? -8.840 -6.637 15.338 1.00 98.06 96 GLY A N 1
ATOM 761 C CA . GLY A 1 96 ? -7.475 -6.668 14.828 1.00 98.06 96 GLY A CA 1
ATOM 762 C C . GLY A 1 96 ? -7.498 -6.756 13.307 1.00 98.06 96 GLY A C 1
ATOM 763 O O . GLY A 1 96 ? -8.361 -7.420 12.737 1.00 98.06 96 GLY A O 1
ATOM 764 N N . SER A 1 97 ? -6.561 -6.097 12.637 1.00 97.44 97 SER A N 1
ATOM 765 C CA . SER A 1 97 ? -6.424 -6.147 11.182 1.00 97.44 97 SER A CA 1
ATOM 766 C C . SER A 1 97 ? -4.965 -6.142 10.756 1.00 97.44 97 SER A C 1
ATOM 768 O O . SER A 1 97 ? -4.107 -5.579 11.438 1.00 97.44 97 SER A O 1
ATOM 770 N N . VAL A 1 98 ? -4.695 -6.763 9.614 1.00 96.31 98 VAL A N 1
ATOM 771 C CA . VAL A 1 98 ? -3.400 -6.786 8.941 1.00 96.31 98 VAL A CA 1
ATOM 772 C C . VAL A 1 98 ? -3.598 -6.567 7.446 1.00 96.31 98 VAL A C 1
ATOM 774 O O . VAL A 1 98 ? -4.562 -7.047 6.854 1.00 96.31 98 VAL A O 1
ATOM 777 N N . ASN A 1 99 ? -2.676 -5.833 6.835 1.00 94.19 99 ASN A N 1
ATOM 778 C CA . ASN A 1 99 ? -2.640 -5.564 5.403 1.00 94.19 99 ASN A CA 1
ATOM 779 C C . ASN A 1 99 ? -1.195 -5.688 4.919 1.00 94.19 99 ASN A C 1
ATOM 781 O O . ASN A 1 99 ? -0.323 -4.948 5.367 1.00 94.19 99 ASN A O 1
ATOM 785 N N . LEU A 1 100 ? -0.925 -6.597 3.994 1.00 92.00 100 LEU A N 1
ATOM 786 C CA . LEU A 1 100 ? 0.380 -6.812 3.383 1.00 92.00 100 LEU A CA 1
ATOM 787 C C . LEU A 1 100 ? 0.251 -6.536 1.887 1.00 92.00 100 LEU A C 1
ATOM 789 O O . LEU A 1 100 ? -0.594 -7.114 1.214 1.00 92.00 100 LEU A O 1
ATOM 793 N N . ASN A 1 101 ? 1.082 -5.641 1.368 1.00 89.94 101 ASN A N 1
ATOM 794 C CA . ASN A 1 101 ? 1.178 -5.368 -0.062 1.00 89.94 101 ASN A CA 1
ATOM 795 C C . ASN A 1 101 ? 2.632 -5.568 -0.485 1.00 89.94 101 ASN A C 1
ATOM 797 O O . ASN A 1 101 ? 3.553 -5.085 0.182 1.00 89.94 101 ASN A O 1
ATOM 801 N N . GLY A 1 102 ? 2.834 -6.266 -1.595 1.00 87.56 102 GLY A N 1
ATOM 802 C CA . GLY A 1 102 ? 4.109 -6.346 -2.286 1.00 87.56 102 GLY A CA 1
ATOM 803 C C . GLY A 1 102 ? 4.504 -5.004 -2.902 1.00 87.56 102 GLY A C 1
ATOM 804 O O . GLY A 1 102 ? 3.809 -4.000 -2.770 1.00 87.56 102 GLY A O 1
ATOM 805 N N . ALA A 1 103 ? 5.665 -4.991 -3.545 1.00 84.88 103 ALA A N 1
ATOM 806 C CA . ALA A 1 103 ? 6.114 -3.835 -4.305 1.00 84.88 103 ALA A CA 1
ATOM 807 C C . ALA A 1 103 ? 5.353 -3.728 -5.635 1.00 84.88 103 ALA A C 1
ATOM 809 O O . ALA A 1 103 ? 5.044 -4.759 -6.235 1.00 84.88 103 ALA A O 1
ATOM 810 N N . ASP A 1 104 ? 5.147 -2.505 -6.123 1.00 82.38 104 ASP A N 1
ATOM 811 C CA . ASP A 1 104 ? 4.681 -2.275 -7.494 1.00 82.38 104 ASP A CA 1
ATOM 812 C C . ASP A 1 104 ? 5.871 -2.355 -8.449 1.00 82.38 104 ASP A C 1
ATOM 814 O O . ASP A 1 104 ? 6.900 -1.701 -8.240 1.00 82.38 104 ASP A O 1
ATOM 818 N N . ILE A 1 105 ? 5.752 -3.192 -9.479 1.00 79.94 105 ILE A N 1
ATOM 819 C CA . ILE A 1 105 ? 6.866 -3.572 -10.347 1.00 79.94 105 ILE A CA 1
ATOM 820 C C . ILE A 1 105 ? 6.553 -3.148 -11.772 1.00 79.94 105 ILE A C 1
ATOM 822 O O . ILE A 1 105 ? 5.568 -3.581 -12.360 1.00 79.94 105 ILE A O 1
ATOM 826 N N . ASN A 1 106 ? 7.460 -2.371 -12.352 1.00 77.00 106 ASN A N 1
ATOM 827 C CA . ASN A 1 106 ? 7.451 -2.016 -13.762 1.00 77.00 106 ASN A CA 1
ATOM 828 C C . ASN A 1 106 ? 8.701 -2.575 -14.446 1.00 77.00 106 ASN A C 1
ATOM 830 O O . ASN A 1 106 ? 9.685 -2.943 -13.800 1.00 77.00 106 ASN A O 1
ATOM 834 N N . LEU A 1 107 ? 8.718 -2.567 -15.780 1.00 75.69 107 LEU A N 1
ATOM 835 C CA . LEU A 1 107 ? 9.860 -3.059 -16.557 1.00 75.69 107 LEU A CA 1
ATOM 836 C C . LEU A 1 107 ? 11.203 -2.429 -16.148 1.00 75.69 107 LEU A C 1
ATOM 838 O O . LEU A 1 107 ? 12.232 -3.097 -16.187 1.00 75.69 107 LEU A O 1
ATOM 842 N N . GLN A 1 108 ? 11.190 -1.140 -15.804 1.00 72.19 108 GLN A N 1
ATOM 843 C CA . GLN A 1 108 ? 12.395 -0.351 -15.533 1.00 72.19 108 GLN A CA 1
ATOM 844 C C . GLN A 1 108 ? 12.736 -0.260 -14.041 1.00 72.19 108 GLN A C 1
ATOM 846 O O . GLN A 1 108 ? 13.716 0.385 -13.691 1.00 72.19 108 GLN A O 1
ATOM 851 N N . GLY A 1 109 ? 11.964 -0.889 -13.151 1.00 79.25 109 GLY A N 1
ATOM 852 C CA . GLY A 1 109 ? 12.268 -0.883 -11.723 1.00 79.25 109 GLY A CA 1
ATOM 853 C C . GLY A 1 109 ? 11.042 -1.023 -10.832 1.00 79.25 109 GLY A C 1
ATOM 854 O O . GLY A 1 109 ? 10.019 -1.572 -11.237 1.00 79.25 109 GLY A O 1
ATOM 855 N N . ILE A 1 110 ? 11.174 -0.569 -9.593 1.00 77.19 110 ILE A N 1
ATOM 856 C CA . ILE A 1 110 ? 10.152 -0.688 -8.551 1.00 77.19 110 ILE A CA 1
ATOM 857 C C . ILE A 1 110 ? 9.608 0.698 -8.275 1.00 77.19 110 ILE A C 1
ATOM 859 O O . ILE A 1 110 ? 10.383 1.619 -8.054 1.00 77.19 110 ILE A O 1
ATOM 863 N N . GLU A 1 111 ? 8.294 0.863 -8.269 1.00 74.44 111 GLU A N 1
ATOM 864 C CA . GLU A 1 111 ? 7.699 2.186 -8.077 1.00 74.44 111 GLU A CA 1
ATOM 865 C C . GLU A 1 111 ? 7.319 2.453 -6.618 1.00 74.44 111 GLU A C 1
ATOM 867 O O . GLU A 1 111 ? 7.533 3.563 -6.124 1.00 74.44 111 GLU A O 1
ATOM 872 N N . ASN A 1 112 ? 6.860 1.414 -5.911 1.00 75.94 112 ASN A N 1
ATOM 873 C CA . ASN A 1 112 ? 6.518 1.461 -4.492 1.00 75.94 112 ASN A CA 1
ATOM 874 C C . ASN A 1 112 ? 7.177 0.319 -3.718 1.00 75.94 112 ASN A C 1
ATOM 876 O O . ASN A 1 112 ? 7.209 -0.827 -4.166 1.00 75.94 112 ASN A O 1
ATOM 880 N N . SER A 1 113 ? 7.646 0.619 -2.508 1.00 81.19 113 SER A N 1
ATOM 881 C CA . SER A 1 113 ? 8.192 -0.393 -1.597 1.00 81.19 113 SER A CA 1
ATOM 882 C C . SER A 1 113 ? 7.081 -1.203 -0.922 1.00 81.19 113 SER A C 1
ATOM 884 O O . SER A 1 113 ? 6.012 -0.641 -0.670 1.00 81.19 113 SER A O 1
ATOM 886 N N . PRO A 1 114 ? 7.321 -2.473 -0.537 1.00 83.88 114 PRO A N 1
ATOM 887 C CA . PRO A 1 114 ? 6.316 -3.297 0.133 1.00 83.88 114 PRO A CA 1
ATOM 888 C C . PRO A 1 114 ? 5.706 -2.610 1.362 1.00 83.88 114 PRO A C 1
ATOM 890 O O . PRO A 1 114 ? 6.402 -1.946 2.136 1.00 83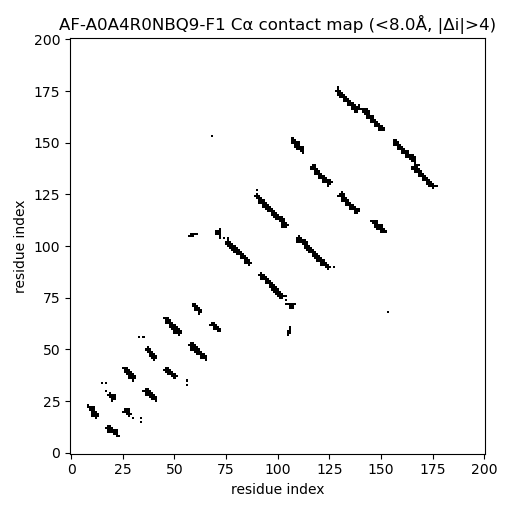.88 114 PRO A O 1
ATOM 893 N N . TYR A 1 115 ? 4.396 -2.773 1.547 1.00 85.25 115 TYR A N 1
ATOM 894 C CA . TYR A 1 115 ? 3.667 -2.274 2.709 1.00 85.25 115 TYR A CA 1
ATOM 895 C C . TYR A 1 115 ? 3.332 -3.404 3.666 1.00 85.25 115 TYR A C 1
ATOM 897 O O . TYR A 1 115 ? 2.802 -4.432 3.254 1.00 85.25 115 TYR A O 1
ATOM 905 N N . ARG A 1 116 ? 3.531 -3.170 4.960 1.00 90.00 116 ARG A N 1
ATOM 906 C CA . ARG A 1 116 ? 2.938 -3.989 6.010 1.00 90.00 116 ARG A CA 1
ATOM 907 C C . ARG A 1 116 ? 2.246 -3.065 6.992 1.00 90.00 116 ARG A C 1
ATOM 909 O O . ARG A 1 116 ? 2.903 -2.232 7.610 1.00 90.00 116 ARG A O 1
ATOM 916 N N . GLY A 1 117 ? 0.933 -3.196 7.080 1.00 93.19 117 GLY A N 1
ATOM 917 C CA . GLY A 1 117 ? 0.098 -2.461 8.006 1.00 93.19 117 GLY A CA 1
ATOM 918 C C . GLY A 1 117 ? -0.602 -3.394 8.979 1.00 93.19 117 GLY A C 1
ATOM 919 O O . GLY A 1 117 ? -0.923 -4.535 8.645 1.00 93.19 117 GLY A O 1
ATOM 920 N N . CYS A 1 118 ? -0.844 -2.900 10.184 1.00 95.31 118 CYS A N 1
ATOM 921 C CA . CYS A 1 118 ? -1.675 -3.572 11.177 1.00 95.31 118 CYS A CA 1
ATOM 922 C C . CYS A 1 118 ? -2.480 -2.539 11.959 1.00 95.31 118 CYS A C 1
ATOM 924 O O . CYS A 1 118 ? -2.040 -1.403 12.109 1.00 95.31 118 CYS A O 1
ATOM 926 N N . GLY A 1 119 ? -3.651 -2.919 12.451 1.00 96.88 119 GLY A N 1
ATOM 927 C CA . GLY A 1 119 ? -4.518 -2.026 13.210 1.00 96.88 119 GLY A CA 1
ATOM 928 C C . GLY A 1 119 ? -5.231 -2.767 14.324 1.00 96.88 119 GLY A C 1
ATOM 929 O O . GLY A 1 119 ? -5.649 -3.909 14.134 1.00 96.88 119 GLY A O 1
ATOM 930 N N . PHE A 1 120 ? -5.379 -2.107 15.467 1.00 97.81 120 PHE A N 1
ATOM 931 C CA . PHE A 1 120 ? -6.119 -2.608 16.618 1.00 97.81 120 PHE A CA 1
ATOM 932 C C . PHE A 1 120 ? -7.132 -1.558 17.037 1.00 97.81 120 PHE A C 1
ATOM 934 O O . PHE A 1 120 ? -6.762 -0.406 17.246 1.00 97.81 120 PHE A O 1
ATOM 941 N N . SER A 1 121 ? -8.390 -1.945 17.204 1.00 98.06 121 SER A N 1
ATOM 942 C CA . SER A 1 121 ? -9.408 -1.067 17.767 1.00 98.06 121 SER A CA 1
ATOM 943 C C . SER A 1 121 ? -10.196 -1.755 18.866 1.00 98.06 121 SER A C 1
ATOM 945 O O . SER A 1 121 ? -10.428 -2.966 18.847 1.00 98.06 121 SER A O 1
ATOM 947 N N . VAL A 1 122 ? -10.600 -0.957 19.845 1.00 98.25 122 VAL A N 1
ATOM 948 C CA . VAL A 1 122 ? -11.509 -1.353 20.911 1.00 98.25 122 VAL A CA 1
ATOM 949 C C . VAL A 1 122 ? -12.666 -0.375 20.912 1.00 98.25 122 VAL A C 1
ATOM 951 O O . VAL A 1 122 ? -12.475 0.834 21.029 1.00 98.25 122 VAL A O 1
ATOM 954 N N . THR A 1 123 ? -13.875 -0.908 20.811 1.00 98.50 123 THR A N 1
ATOM 955 C CA . THR A 1 123 ? -15.117 -0.158 20.936 1.00 98.50 123 THR A CA 1
ATOM 956 C C . THR A 1 123 ? -15.827 -0.577 22.212 1.00 98.50 123 THR A C 1
ATOM 958 O O . THR A 1 123 ? -15.995 -1.766 22.484 1.00 98.50 123 THR A O 1
ATOM 961 N N . LYS A 1 124 ? -16.288 0.409 22.972 1.00 98.19 124 LYS A N 1
ATOM 962 C CA . LYS A 1 124 ? -17.163 0.250 24.121 1.00 98.19 124 LYS A CA 1
ATOM 963 C C . LYS A 1 124 ? -18.503 0.904 23.833 1.00 98.19 124 LYS A C 1
ATOM 965 O O . LYS A 1 124 ? -18.585 2.107 23.605 1.00 98.19 124 LYS A O 1
ATOM 970 N N . GLU A 1 125 ? -19.562 0.121 23.903 1.00 98.12 125 GLU A N 1
ATOM 971 C CA . GLU A 1 125 ? -20.912 0.632 24.065 1.00 98.12 125 GLU A CA 1
ATOM 972 C C . GLU A 1 125 ? -21.070 1.185 25.487 1.00 98.12 125 GLU A C 1
ATOM 974 O O . GLU A 1 125 ? -20.985 0.460 26.481 1.00 98.12 125 GLU A O 1
ATOM 979 N N . LEU A 1 126 ? -21.244 2.500 25.573 1.00 97.38 126 LEU A N 1
ATOM 980 C CA . LEU A 1 126 ? -21.463 3.238 26.816 1.00 97.38 126 LEU A CA 1
ATOM 981 C C . LEU A 1 126 ? -22.953 3.332 27.151 1.00 97.38 126 LEU A C 1
ATOM 983 O O . LEU A 1 126 ? -23.330 3.363 28.317 1.00 97.38 126 LEU A O 1
ATOM 987 N N . MET A 1 127 ? -23.805 3.375 26.124 1.00 94.62 127 MET A N 1
ATOM 988 C CA . MET A 1 127 ? -25.259 3.359 26.259 1.00 94.62 127 MET A CA 1
ATOM 989 C C . MET A 1 127 ? -25.839 2.456 25.186 1.00 94.62 127 MET A C 1
ATOM 991 O O . MET A 1 127 ? -25.532 2.653 24.006 1.00 94.62 127 MET A O 1
ATOM 995 N N . LYS A 1 128 ? -26.704 1.526 25.605 1.00 92.94 128 LYS A N 1
ATOM 996 C CA . LYS A 1 128 ? -27.305 0.528 24.723 1.00 92.94 128 LYS A CA 1
ATOM 997 C C . LYS A 1 128 ? -27.896 1.176 23.471 1.00 92.94 128 LYS A C 1
ATOM 999 O O . LYS A 1 128 ? -28.772 2.035 23.576 1.00 92.94 128 LYS A O 1
ATOM 1004 N N . ASP A 1 129 ? -27.380 0.772 22.318 1.00 90.69 129 ASP A N 1
ATOM 1005 C CA . ASP A 1 129 ? -27.767 1.203 20.976 1.00 90.69 129 ASP A CA 1
ATOM 1006 C C . ASP A 1 129 ? -27.625 2.712 20.690 1.00 90.69 129 ASP A C 1
ATOM 1008 O O . ASP A 1 129 ? -28.085 3.200 19.654 1.00 90.69 129 ASP A O 1
ATOM 1012 N N . LYS A 1 130 ? -26.976 3.471 21.583 1.00 94.19 130 LYS A N 1
ATOM 1013 C CA . LYS A 1 130 ? -26.960 4.941 21.543 1.00 94.19 130 LYS A CA 1
ATOM 1014 C C . LYS A 1 130 ? -25.574 5.548 21.556 1.00 94.19 130 LYS A C 1
ATOM 1016 O O . LYS A 1 130 ? -25.336 6.470 20.790 1.00 94.19 130 LYS A O 1
ATOM 1021 N N . CYS A 1 131 ? -24.681 5.090 22.426 1.00 96.75 131 CYS A N 1
ATOM 1022 C CA . CYS A 1 131 ? -23.400 5.754 22.645 1.00 96.75 131 CYS A CA 1
ATOM 1023 C C . CYS A 1 131 ? -22.258 4.751 22.562 1.00 96.75 131 CYS A C 1
ATOM 1025 O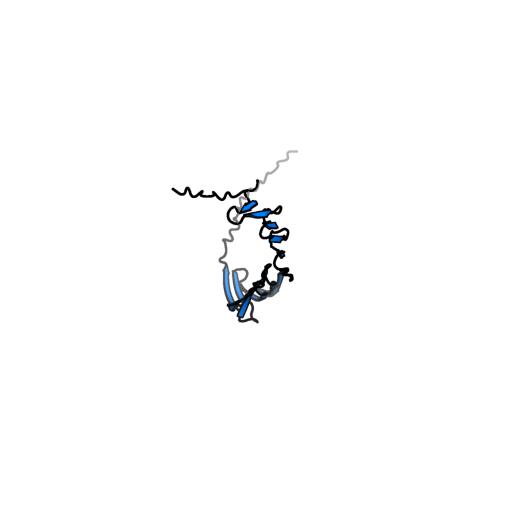 O . CYS A 1 131 ? -22.249 3.766 23.301 1.00 96.75 131 CYS A O 1
ATOM 1027 N N . TYR A 1 132 ? -21.292 5.026 21.691 1.00 97.94 132 TYR A N 1
ATOM 1028 C CA . TYR A 1 132 ? -20.138 4.172 21.448 1.00 97.94 132 TYR A CA 1
ATOM 1029 C C . TYR A 1 132 ? -18.857 4.991 21.521 1.00 97.94 132 TYR A C 1
ATOM 1031 O O . TYR A 1 132 ? -18.676 5.939 20.759 1.00 97.94 132 TYR A O 1
ATOM 1039 N N . PHE A 1 133 ? -17.946 4.593 22.396 1.00 98.50 133 PHE A N 1
ATOM 1040 C CA . PHE A 1 133 ? -16.579 5.089 22.408 1.00 98.50 133 PHE A CA 1
ATOM 1041 C C . PHE A 1 133 ? -15.678 4.102 21.674 1.00 98.50 133 PHE A C 1
ATOM 1043 O O . PHE A 1 133 ? -15.769 2.903 21.916 1.00 98.50 133 PHE A O 1
ATOM 1050 N N . THR A 1 134 ? -14.814 4.577 20.784 1.00 98.56 134 THR A N 1
ATOM 1051 C CA . THR A 1 134 ? -13.826 3.739 20.093 1.00 98.56 134 THR A CA 1
ATOM 1052 C C . THR A 1 134 ? -12.445 4.338 20.253 1.00 98.56 134 THR A C 1
ATOM 1054 O O . THR A 1 134 ? -12.273 5.529 20.019 1.00 98.56 134 THR A O 1
ATOM 1057 N N . ALA A 1 135 ? -11.473 3.504 20.603 1.00 98.50 135 ALA A N 1
ATOM 1058 C CA . ALA A 1 135 ? -10.056 3.820 20.545 1.00 98.50 135 ALA A CA 1
ATOM 1059 C C . ALA A 1 135 ? -9.385 2.903 19.519 1.00 98.50 135 ALA A C 1
ATOM 1061 O O . ALA A 1 135 ? -9.664 1.703 19.480 1.00 98.50 135 ALA A O 1
ATOM 1062 N N . GLU A 1 136 ? -8.505 3.456 18.694 1.00 98.06 136 GLU A N 1
ATOM 1063 C CA . GLU A 1 136 ? -7.799 2.729 17.644 1.00 98.06 136 GLU A CA 1
ATOM 1064 C C . GLU A 1 136 ? -6.317 3.097 17.618 1.00 98.06 136 GLU A C 1
ATOM 1066 O O . GLU A 1 136 ? -5.933 4.257 17.777 1.00 98.06 136 GLU A O 1
ATOM 1071 N N . ALA A 1 137 ? -5.491 2.091 17.360 1.00 98.06 137 ALA A N 1
ATOM 1072 C CA . ALA A 1 137 ? -4.086 2.219 17.037 1.00 98.06 137 ALA A CA 1
ATOM 1073 C C . ALA A 1 137 ? -3.840 1.632 15.642 1.00 98.06 137 ALA A C 1
ATOM 1075 O O . ALA A 1 137 ? -3.969 0.423 15.439 1.00 98.06 137 ALA A O 1
ATOM 1076 N N . SER A 1 138 ? -3.452 2.481 14.692 1.00 96.19 138 SER A N 1
ATOM 1077 C CA . SER A 1 138 ? -3.106 2.091 13.326 1.00 96.19 138 SER A CA 1
ATOM 1078 C C . SER A 1 138 ? -1.595 2.169 13.128 1.00 96.19 138 SER A C 1
ATOM 1080 O O . SER A 1 138 ? -0.941 3.165 13.443 1.00 96.19 138 SER A O 1
ATOM 1082 N N . ASN A 1 139 ? -1.022 1.069 12.651 1.00 96.06 139 ASN A N 1
ATOM 1083 C CA . ASN A 1 139 ? 0.411 0.823 12.517 1.00 96.06 139 ASN A CA 1
ATOM 1084 C C . ASN A 1 139 ? 1.226 1.164 13.788 1.00 96.06 139 ASN A C 1
ATOM 1086 O O . ASN A 1 139 ? 2.259 1.837 13.694 1.00 96.06 139 ASN A O 1
ATOM 1090 N N . PRO A 1 140 ? 0.815 0.711 14.993 1.00 94.88 140 PRO A N 1
ATOM 1091 C CA . PRO A 1 140 ? 1.424 1.145 16.257 1.00 94.88 140 PRO A CA 1
ATOM 1092 C C . PRO A 1 140 ? 2.920 0.817 16.380 1.00 94.88 140 PRO A C 1
ATOM 1094 O O . PRO A 1 140 ? 3.662 1.526 17.068 1.00 94.88 140 PRO A O 1
ATOM 1097 N N . PHE A 1 141 ? 3.380 -0.222 15.682 1.00 92.50 141 PHE A N 1
ATOM 1098 C CA . PHE A 1 141 ? 4.762 -0.702 15.735 1.00 92.50 141 PHE A CA 1
ATOM 1099 C C . PHE A 1 141 ? 5.701 -0.016 14.730 1.00 92.50 141 PHE A C 1
ATOM 1101 O O . PHE A 1 141 ? 6.906 -0.242 14.770 1.00 92.50 141 PHE A O 1
ATOM 1108 N N . SER A 1 142 ? 5.195 0.824 13.820 1.00 90.75 142 SER A N 1
ATOM 1109 C CA . SER A 1 142 ? 6.011 1.448 12.768 1.00 90.75 142 SER A CA 1
ATOM 1110 C C . SER A 1 142 ? 5.734 2.944 12.665 1.00 90.75 142 SER A C 1
ATOM 1112 O O . SER A 1 142 ? 4.749 3.368 12.071 1.00 90.75 142 SER A O 1
ATOM 1114 N N . LYS A 1 143 ? 6.629 3.765 13.238 1.00 91.50 143 LYS A N 1
ATOM 1115 C CA . LYS A 1 143 ? 6.484 5.235 13.263 1.00 91.50 143 LYS A CA 1
ATOM 1116 C C . LYS A 1 143 ? 6.460 5.840 11.858 1.00 91.50 143 LYS A C 1
ATOM 1118 O O . LYS A 1 143 ? 5.616 6.686 11.565 1.00 91.50 143 LYS A O 1
ATOM 1123 N N . TYR A 1 144 ? 7.379 5.389 11.012 1.00 92.25 144 TYR A N 1
ATOM 1124 C CA . TYR A 1 144 ? 7.583 5.895 9.664 1.00 92.25 144 TYR A CA 1
ATOM 1125 C C . TYR A 1 144 ? 7.484 4.772 8.647 1.00 92.25 144 TYR A C 1
ATOM 1127 O O . TYR A 1 144 ? 7.771 3.613 8.949 1.00 92.25 144 TYR A O 1
ATOM 1135 N N . ARG A 1 145 ? 7.149 5.150 7.419 1.00 90.06 145 ARG A N 1
ATOM 1136 C CA . ARG A 1 145 ? 7.333 4.316 6.242 1.00 90.06 145 ARG A CA 1
ATOM 1137 C C . ARG A 1 145 ? 8.140 5.074 5.209 1.00 90.06 145 ARG A C 1
ATOM 1139 O O . ARG A 1 145 ? 7.804 6.208 4.879 1.00 90.06 145 ARG A O 1
ATOM 1146 N N . ASN A 1 146 ? 9.144 4.402 4.664 1.00 90.44 146 ASN A N 1
ATOM 1147 C CA . ASN A 1 146 ? 9.824 4.844 3.461 1.00 90.44 146 ASN A CA 1
ATOM 1148 C C . ASN A 1 146 ? 9.137 4.198 2.259 1.00 90.44 146 ASN A C 1
ATOM 1150 O O . ASN A 1 146 ? 8.964 2.979 2.208 1.00 90.44 146 ASN A O 1
ATOM 1154 N N . ASN A 1 147 ? 8.718 5.022 1.310 1.00 87.50 147 ASN A N 1
ATOM 1155 C CA . ASN A 1 147 ? 8.327 4.575 -0.008 1.00 87.50 147 ASN A CA 1
ATOM 1156 C C . ASN A 1 147 ? 9.503 4.809 -0.952 1.00 87.50 147 ASN A C 1
ATOM 1158 O O . ASN A 1 147 ? 9.735 5.940 -1.388 1.00 87.50 147 ASN A O 1
ATOM 1162 N N . THR A 1 148 ? 10.268 3.749 -1.194 1.00 88.44 148 THR A N 1
ATOM 1163 C CA . THR A 1 148 ? 11.414 3.772 -2.097 1.00 88.44 148 THR A CA 1
ATOM 1164 C C . THR A 1 148 ? 10.995 3.229 -3.453 1.00 88.44 148 THR A C 1
ATOM 1166 O O . THR A 1 148 ? 10.476 2.112 -3.547 1.00 88.44 148 THR A O 1
ATOM 1169 N N . GLY A 1 149 ? 11.215 4.038 -4.484 1.00 86.81 149 GLY A N 1
ATOM 1170 C CA . GLY A 1 149 ? 11.123 3.643 -5.878 1.00 86.81 149 GLY A CA 1
ATOM 1171 C C . GLY A 1 149 ? 12.510 3.656 -6.510 1.00 86.81 149 GLY A C 1
ATOM 1172 O O . GLY A 1 149 ? 13.287 4.587 -6.294 1.00 86.81 149 GLY A O 1
ATOM 1173 N N . THR A 1 150 ? 12.820 2.629 -7.287 1.00 87.38 150 THR A N 1
ATOM 1174 C CA . THR A 1 150 ? 14.060 2.506 -8.046 1.00 87.38 150 THR A CA 1
ATOM 1175 C C . THR A 1 150 ? 13.750 2.472 -9.532 1.00 87.38 150 THR A C 1
ATOM 1177 O O . THR A 1 150 ? 12.756 1.900 -9.976 1.00 87.38 150 THR A O 1
ATOM 1180 N N . THR A 1 151 ? 14.605 3.092 -10.331 1.00 86.25 151 THR A N 1
ATOM 1181 C CA . THR A 1 151 ? 14.575 2.981 -11.787 1.00 86.25 151 THR A CA 1
ATOM 1182 C C . THR A 1 151 ? 15.985 2.690 -12.261 1.00 86.25 151 THR A C 1
ATOM 1184 O O . THR A 1 151 ? 16.921 3.416 -11.939 1.00 86.25 151 THR A O 1
ATOM 1187 N N . SER A 1 152 ? 16.135 1.596 -12.994 1.00 80.75 152 SER A N 1
ATOM 1188 C CA . SER A 1 152 ? 17.404 1.129 -13.524 1.00 80.75 152 SER A CA 1
ATOM 1189 C C . SER A 1 152 ? 17.315 1.017 -15.038 1.00 80.75 152 SER A C 1
ATOM 1191 O O . SER A 1 152 ? 16.389 0.420 -15.596 1.00 80.75 152 SER A O 1
ATOM 1193 N N . ALA A 1 153 ? 18.300 1.602 -15.703 1.00 77.19 153 ALA A N 1
ATOM 1194 C CA . ALA A 1 153 ? 18.530 1.499 -17.128 1.00 77.19 153 ALA A CA 1
ATOM 1195 C C . ALA A 1 153 ? 20.024 1.230 -17.367 1.00 77.19 153 ALA A C 1
ATOM 1197 O O . ALA A 1 153 ? 20.841 1.473 -16.481 1.00 77.19 153 ALA A O 1
ATOM 1198 N N . PRO A 1 154 ? 20.428 0.791 -18.571 1.00 74.19 154 PRO A N 1
ATOM 1199 C CA . PRO A 1 154 ? 21.843 0.544 -18.860 1.00 74.19 154 PRO A CA 1
ATOM 1200 C C . PRO A 1 154 ? 22.756 1.759 -18.636 1.00 74.19 154 PRO A C 1
ATOM 1202 O O . PRO A 1 154 ? 23.955 1.596 -18.456 1.00 74.19 154 PRO A O 1
ATOM 1205 N N . THR A 1 155 ? 22.198 2.971 -18.670 1.00 81.12 155 THR A N 1
ATOM 1206 C CA . THR A 1 155 ? 22.944 4.232 -18.597 1.00 81.12 155 THR A CA 1
ATOM 1207 C C . THR A 1 155 ? 22.781 4.980 -17.277 1.00 81.12 155 THR A C 1
ATOM 1209 O O . THR A 1 155 ? 23.495 5.954 -17.062 1.00 81.12 155 THR A O 1
ATOM 1212 N N . PHE A 1 156 ? 21.849 4.578 -16.407 1.00 81.06 156 PHE A N 1
ATOM 1213 C CA . PHE A 1 156 ? 21.633 5.254 -15.129 1.00 81.06 156 PHE A CA 1
ATOM 1214 C C . PHE A 1 156 ? 20.941 4.359 -14.098 1.00 81.06 156 PHE A C 1
ATOM 1216 O O . PHE A 1 156 ? 20.137 3.487 -14.432 1.00 81.06 156 PHE A O 1
ATOM 1223 N N . TYR A 1 157 ? 21.212 4.654 -12.829 1.00 86.19 157 TYR A N 1
ATOM 1224 C CA . TYR A 1 157 ? 20.474 4.150 -11.679 1.00 86.19 157 TYR A CA 1
ATOM 1225 C C . TYR A 1 157 ? 19.919 5.344 -10.909 1.00 86.19 157 TYR A C 1
ATOM 1227 O O . TYR A 1 157 ? 20.660 6.262 -10.559 1.00 86.19 157 TYR A O 1
ATOM 1235 N N . GLN A 1 158 ? 18.614 5.338 -10.664 1.00 87.44 158 GLN A N 1
ATOM 1236 C CA . GLN A 1 158 ? 17.935 6.372 -9.903 1.00 87.44 158 GLN A CA 1
ATOM 1237 C C . GLN A 1 158 ? 17.164 5.742 -8.749 1.00 87.44 158 GLN A C 1
ATOM 1239 O O . GLN A 1 158 ? 16.407 4.788 -8.933 1.00 87.44 158 GLN A O 1
ATOM 1244 N N . GLU A 1 159 ? 17.304 6.335 -7.569 1.00 90.75 159 GLU A N 1
ATOM 1245 C CA . GLU A 1 159 ? 16.555 5.973 -6.375 1.00 90.75 159 GLU A CA 1
ATOM 1246 C C . GLU A 1 159 ? 15.825 7.199 -5.834 1.00 90.75 159 GLU A C 1
ATOM 1248 O O . GLU A 1 159 ? 16.383 8.292 -5.734 1.00 90.75 159 GLU A O 1
ATOM 1253 N N . ARG A 1 160 ? 14.550 7.022 -5.498 1.00 89.75 160 ARG A N 1
ATOM 1254 C CA . ARG A 1 160 ? 13.716 8.045 -4.878 1.00 89.75 160 ARG A CA 1
ATOM 1255 C C . ARG A 1 160 ? 13.120 7.471 -3.610 1.00 89.75 160 ARG A C 1
ATOM 1257 O O . ARG A 1 160 ? 12.355 6.515 -3.681 1.00 89.75 160 ARG A O 1
ATOM 1264 N N . THR A 1 161 ? 13.380 8.114 -2.480 1.00 91.00 161 THR A N 1
ATOM 1265 C CA . THR A 1 161 ? 12.803 7.727 -1.191 1.00 91.00 161 THR A CA 1
ATOM 1266 C C . THR A 1 161 ? 11.929 8.850 -0.651 1.00 91.00 161 THR A C 1
ATOM 1268 O O . THR A 1 161 ? 12.369 9.988 -0.517 1.00 91.00 161 THR A O 1
ATOM 1271 N N . ASN A 1 162 ? 10.674 8.531 -0.336 1.00 90.25 162 ASN A N 1
ATOM 1272 C CA . ASN A 1 162 ? 9.754 9.431 0.353 1.00 90.25 162 ASN A CA 1
ATOM 1273 C C . ASN A 1 162 ? 9.410 8.848 1.726 1.00 90.25 162 ASN A C 1
ATOM 1275 O O . ASN A 1 162 ? 8.857 7.753 1.803 1.00 90.25 162 ASN A O 1
ATOM 1279 N N . GLN A 1 163 ? 9.725 9.564 2.803 1.00 91.69 163 GLN A N 1
ATOM 1280 C CA . GLN A 1 163 ? 9.374 9.147 4.157 1.00 91.69 163 GLN A CA 1
ATOM 1281 C C . GLN A 1 163 ? 8.064 9.802 4.597 1.00 91.69 163 GLN A C 1
ATOM 1283 O O . GLN A 1 163 ? 7.881 11.009 4.448 1.00 91.69 163 GLN A O 1
ATOM 1288 N N . ARG A 1 164 ? 7.156 9.009 5.168 1.00 90.38 164 ARG A N 1
ATOM 1289 C CA . ARG A 1 164 ? 5.881 9.482 5.722 1.00 90.38 164 ARG A CA 1
ATOM 1290 C C . ARG A 1 164 ? 5.666 8.931 7.120 1.00 90.38 164 ARG A C 1
ATOM 1292 O O . ARG A 1 164 ? 6.108 7.824 7.431 1.00 90.38 164 ARG A O 1
ATOM 1299 N N . TYR A 1 165 ? 4.949 9.687 7.947 1.00 91.75 165 TYR A N 1
ATOM 1300 C CA . TYR A 1 165 ? 4.388 9.153 9.183 1.00 91.75 165 TYR A CA 1
ATOM 1301 C C . TYR A 1 165 ? 3.361 8.077 8.842 1.00 91.75 165 TYR A C 1
ATOM 1303 O O . TYR A 1 165 ? 2.470 8.300 8.025 1.00 91.75 165 TYR A O 1
ATOM 1311 N N . LEU A 1 166 ? 3.524 6.904 9.447 1.00 92.88 166 LEU A N 1
ATOM 1312 C CA . LEU A 1 166 ? 2.653 5.755 9.210 1.00 92.88 166 LEU A CA 1
ATOM 1313 C C . LEU A 1 166 ? 1.753 5.461 10.416 1.00 92.88 166 LEU A C 1
ATOM 1315 O O . LEU A 1 166 ? 0.622 5.004 10.251 1.00 92.88 166 LEU A O 1
ATOM 1319 N N . ARG A 1 167 ? 2.263 5.718 11.621 1.00 95.69 167 ARG A N 1
ATOM 1320 C CA . ARG A 1 167 ? 1.570 5.438 12.874 1.00 95.69 167 ARG A CA 1
ATOM 1321 C C . ARG A 1 167 ? 0.552 6.515 13.209 1.00 95.69 167 ARG A C 1
ATOM 1323 O O . ARG A 1 167 ? 0.906 7.692 13.261 1.00 95.69 167 ARG A O 1
ATOM 1330 N N . SER A 1 168 ? -0.660 6.094 13.545 1.00 96.44 168 SER A N 1
ATOM 1331 C CA . SER A 1 168 ? -1.699 6.969 14.074 1.00 96.44 168 SER A CA 1
ATOM 1332 C C . SER A 1 168 ? -2.450 6.315 15.230 1.00 96.44 168 SER A C 1
ATOM 1334 O O . SER A 1 168 ? -2.541 5.093 15.346 1.00 96.44 168 SER A O 1
ATOM 1336 N N . PHE A 1 169 ? -2.980 7.163 16.103 1.00 97.12 169 PHE A N 1
ATOM 1337 C CA . PHE A 1 169 ? -3.875 6.782 17.185 1.00 97.12 169 PHE A CA 1
ATOM 1338 C C . PHE A 1 169 ? -5.107 7.667 17.082 1.00 97.12 169 PHE A C 1
ATOM 1340 O O . PHE A 1 169 ? -4.977 8.867 16.834 1.00 97.12 169 PHE A O 1
ATOM 1347 N N . SER A 1 170 ? -6.289 7.088 17.243 1.00 97.31 170 SER A N 1
ATOM 1348 C CA . SER A 1 170 ? -7.536 7.841 17.203 1.00 97.31 170 SER A CA 1
ATOM 1349 C C . SER A 1 170 ? -8.456 7.429 18.343 1.00 97.31 170 SER A C 1
ATOM 1351 O O . SER A 1 170 ? -8.417 6.298 18.829 1.00 97.31 170 SER A O 1
ATOM 1353 N N . ALA A 1 171 ? -9.276 8.377 18.781 1.00 98.06 171 ALA A N 1
ATOM 1354 C CA . ALA A 1 171 ? -10.366 8.138 19.705 1.00 98.06 171 ALA A CA 1
ATOM 1355 C C . ALA A 1 171 ? -11.607 8.855 19.173 1.00 98.06 171 ALA A C 1
ATOM 1357 O O . ALA A 1 171 ? -11.513 9.977 18.675 1.00 98.06 171 ALA A O 1
ATOM 1358 N N . SER A 1 172 ? -12.766 8.212 19.257 1.00 97.94 172 SER A N 1
ATOM 1359 C CA . SER A 1 172 ? -14.028 8.779 18.790 1.00 97.94 172 SER A CA 1
ATOM 1360 C C . SER A 1 172 ? -15.170 8.442 19.737 1.00 97.94 172 SER A C 1
ATOM 1362 O O . SER A 1 172 ? -15.240 7.344 20.290 1.00 97.94 172 SER A O 1
ATOM 1364 N N . LEU A 1 173 ? -16.084 9.396 19.902 1.00 97.69 173 LEU A N 1
ATOM 1365 C CA . LEU A 1 173 ? -17.346 9.219 20.606 1.00 97.69 173 LEU A CA 1
ATOM 1366 C C . LEU A 1 173 ? -18.477 9.376 19.592 1.00 97.69 173 LEU A C 1
ATOM 1368 O O . LEU A 1 173 ? -18.604 10.414 18.952 1.00 97.69 173 LEU A O 1
ATOM 1372 N N . ASN A 1 174 ? -19.289 8.339 19.442 1.00 96.81 174 ASN A N 1
ATOM 1373 C CA . ASN A 1 174 ? -20.395 8.305 18.498 1.00 96.81 174 ASN A CA 1
ATOM 1374 C C . ASN A 1 174 ? -21.708 8.208 19.272 1.00 96.81 174 ASN A C 1
ATOM 1376 O O . ASN A 1 174 ? -21.948 7.201 19.942 1.00 96.81 174 ASN A O 1
ATOM 1380 N N . TYR A 1 175 ? -22.558 9.231 19.157 1.00 95.38 175 TYR A N 1
ATOM 1381 C CA . TYR A 1 175 ? -23.894 9.254 19.751 1.00 95.38 175 TYR A CA 1
ATOM 1382 C C . TYR A 1 175 ? -24.973 9.224 18.668 1.00 95.38 175 TYR A C 1
ATOM 1384 O O . TYR A 1 175 ? -24.968 10.032 17.742 1.00 95.38 175 TYR A O 1
ATOM 1392 N N . ARG A 1 176 ? -25.912 8.289 18.788 1.00 91.69 176 ARG A N 1
ATOM 1393 C CA . ARG A 1 176 ? -27.061 8.141 17.898 1.00 91.69 176 ARG A CA 1
ATOM 1394 C C . ARG A 1 176 ? -28.285 8.753 18.566 1.00 91.69 176 ARG A C 1
ATOM 1396 O O . ARG A 1 176 ? -28.816 8.201 19.531 1.00 91.69 176 ARG A O 1
ATOM 1403 N N . PHE A 1 177 ? -28.754 9.873 18.027 1.00 88.44 177 PHE A N 1
ATOM 1404 C CA . PHE A 1 177 ? -30.073 10.399 18.359 1.00 88.44 177 PHE A CA 1
ATOM 1405 C C . PHE A 1 177 ? -31.129 9.437 17.802 1.00 88.44 177 PHE A C 1
ATOM 1407 O O . PHE A 1 177 ? -31.032 8.992 16.659 1.00 88.44 177 PHE A O 1
ATOM 1414 N N . GLY A 1 178 ? -32.090 9.036 18.635 1.00 76.00 178 GLY A N 1
ATOM 1415 C CA . GLY A 1 178 ? -33.116 8.082 18.221 1.00 76.00 178 GLY A CA 1
ATOM 1416 C C . GLY A 1 178 ? -33.968 8.628 17.073 1.00 76.00 178 GLY A C 1
ATOM 1417 O O . GLY A 1 178 ? -34.268 9.817 17.034 1.00 76.00 178 GLY A O 1
ATOM 1418 N N . GLY A 1 179 ? -34.405 7.748 16.171 1.00 71.12 179 GLY A N 1
ATOM 1419 C CA . GLY A 1 179 ? -35.576 8.024 15.337 1.00 71.12 179 GLY A CA 1
ATOM 1420 C C . GLY A 1 179 ? -36.854 7.915 16.173 1.00 71.12 179 GLY A C 1
ATOM 1421 O O . GLY A 1 179 ? -36.866 7.219 17.195 1.00 71.12 179 GLY A O 1
ATOM 1422 N N . LEU A 1 180 ? -37.934 8.584 15.750 1.00 63.16 180 LEU A N 1
ATOM 1423 C CA . LEU A 1 180 ? -39.257 8.381 16.340 1.00 63.16 180 LEU A CA 1
ATOM 1424 C C . LEU A 1 180 ? -39.544 6.875 16.382 1.00 63.16 180 LEU A C 1
ATOM 1426 O O . LEU A 1 180 ? -39.689 6.236 15.342 1.00 63.16 180 LEU A O 1
ATOM 1430 N N . LYS A 1 181 ? -39.705 6.309 17.584 1.00 60.03 181 LYS A N 1
ATOM 1431 C CA . LYS A 1 181 ? -40.418 5.039 17.761 1.00 60.03 181 LYS A CA 1
ATOM 1432 C C . LYS A 1 181 ? -41.910 5.273 17.504 1.00 60.03 181 LYS A C 1
ATOM 1434 O O . LYS A 1 181 ? -42.742 4.952 18.344 1.00 60.03 181 LYS A O 1
ATOM 1439 N N . SER A 1 182 ? -42.281 5.857 16.366 1.00 54.12 182 SER A N 1
ATOM 1440 C CA . SER A 1 182 ? -43.647 5.726 15.896 1.00 54.12 182 SER A CA 1
ATOM 1441 C C . SER A 1 182 ? -43.753 4.310 15.347 1.00 54.12 182 SER A C 1
ATOM 1443 O O . SER A 1 182 ? -43.684 4.072 14.144 1.00 54.12 182 SER A O 1
ATOM 1445 N N . SER A 1 183 ? -43.971 3.340 16.236 1.00 54.97 183 SER A N 1
ATOM 1446 C CA . SER A 1 183 ? -44.973 2.347 15.879 1.00 54.97 183 SER A CA 1
ATOM 1447 C C . SER A 1 183 ? -46.165 3.183 15.431 1.00 54.97 183 SER A C 1
ATOM 1449 O O . SER A 1 183 ? -46.723 3.911 16.256 1.00 54.97 183 SER A O 1
ATOM 1451 N N . LEU A 1 184 ? -46.459 3.206 14.128 1.00 59.00 184 LEU A N 1
ATOM 1452 C CA . LEU A 1 184 ? -47.730 3.711 13.634 1.00 59.00 184 LEU A CA 1
ATOM 1453 C C . LEU A 1 184 ? -48.767 3.076 14.548 1.00 59.00 184 LEU A C 1
ATOM 1455 O O . LEU A 1 184 ? -48.954 1.858 14.521 1.00 59.00 184 LEU A O 1
ATOM 1459 N N . LYS A 1 185 ? -49.347 3.877 15.443 1.00 57.56 185 LYS A N 1
ATOM 1460 C CA . LYS A 1 185 ? -50.443 3.445 16.291 1.00 57.56 185 LYS A CA 1
ATOM 1461 C C . LYS A 1 185 ? -51.577 3.264 15.292 1.00 57.56 185 LYS A C 1
ATOM 1463 O O . LYS A 1 185 ? -52.301 4.217 15.025 1.00 57.56 185 LYS A O 1
ATOM 1468 N N . LYS A 1 186 ? -51.642 2.096 14.628 1.00 58.66 186 LYS A N 1
ATOM 1469 C CA . LYS A 1 186 ? -52.779 1.713 13.788 1.00 58.66 186 LYS A CA 1
ATOM 1470 C C . LYS A 1 186 ? -53.977 1.991 14.675 1.00 58.66 186 LYS A C 1
ATOM 1472 O O . LYS A 1 186 ? -54.054 1.444 15.778 1.00 58.66 186 LYS A O 1
ATOM 1477 N N . SER A 1 187 ? -54.806 2.949 14.270 1.00 61.09 187 SER A N 1
ATOM 1478 C CA . SER A 1 187 ? -55.965 3.314 15.061 1.00 61.09 187 SER A CA 1
ATOM 1479 C C . SER A 1 187 ? -56.748 2.029 15.296 1.00 61.09 187 SER A C 1
ATOM 1481 O O . SER A 1 187 ? -56.992 1.246 14.375 1.00 61.09 187 SER A O 1
ATOM 1483 N N . LYS A 1 188 ? -57.039 1.748 16.564 1.00 56.62 188 LYS A N 1
ATOM 1484 C CA . LYS A 1 188 ? -57.817 0.586 16.971 1.00 56.62 188 LYS A CA 1
ATOM 1485 C C . LYS A 1 188 ? -59.265 0.860 16.552 1.00 56.62 188 LYS A C 1
ATOM 1487 O O . LYS A 1 188 ? -60.083 1.235 17.380 1.00 56.62 188 LYS A O 1
ATOM 1492 N N . LYS A 1 189 ? -59.573 0.764 15.254 1.00 58.28 189 LYS A N 1
ATOM 1493 C CA . LYS A 1 189 ? -60.956 0.676 14.779 1.00 58.28 189 LYS A CA 1
ATOM 1494 C C . LYS A 1 189 ? -61.424 -0.739 15.101 1.00 58.28 189 LYS A C 1
ATOM 1496 O O . LYS A 1 189 ? -61.191 -1.667 14.336 1.00 58.28 189 LYS A O 1
ATOM 1501 N N . GLY A 1 190 ? -61.994 -0.900 16.292 1.00 60.03 190 GLY A N 1
ATOM 1502 C CA . GLY A 1 190 ? -62.818 -2.057 16.598 1.00 60.03 190 GLY A CA 1
ATOM 1503 C C . GLY A 1 190 ? -64.085 -1.962 15.761 1.00 60.03 190 GLY A C 1
ATOM 1504 O O . GLY A 1 190 ? -64.843 -1.010 15.912 1.00 60.03 190 GLY A O 1
ATOM 1505 N N . ILE A 1 191 ? -64.285 -2.920 14.864 1.00 64.19 191 ILE A N 1
ATOM 1506 C CA . ILE A 1 191 ? -65.618 -3.257 14.380 1.00 64.19 191 ILE A CA 1
ATOM 1507 C C . ILE A 1 191 ? -65.871 -4.654 14.941 1.00 64.19 191 ILE A C 1
ATOM 1509 O O . ILE A 1 191 ? -65.293 -5.628 14.466 1.00 64.19 191 ILE A O 1
ATOM 1513 N N . SER A 1 192 ? -66.631 -4.698 16.035 1.00 57.34 192 SER A N 1
ATOM 1514 C CA . SER A 1 192 ? -67.249 -5.914 16.560 1.00 57.34 192 SER A CA 1
ATOM 1515 C C . SER A 1 192 ? -68.575 -6.057 15.830 1.00 57.34 192 SER A C 1
ATOM 1517 O O . SER A 1 192 ? -69.376 -5.125 15.878 1.00 57.34 192 SER A O 1
ATOM 1519 N N . ASN A 1 193 ? -68.778 -7.164 15.124 1.00 59.34 193 ASN A N 1
ATOM 1520 C CA . ASN A 1 193 ? -70.068 -7.500 14.537 1.00 59.34 193 ASN A CA 1
ATOM 1521 C C . ASN A 1 193 ? -70.630 -8.682 15.329 1.00 59.34 193 ASN A C 1
ATOM 1523 O O . ASN A 1 193 ? -70.214 -9.814 15.093 1.00 59.34 193 ASN A O 1
ATOM 1527 N N . ASP A 1 194 ? -71.517 -8.407 16.284 1.00 64.62 194 ASP A N 1
ATOM 1528 C CA . ASP A 1 194 ? -72.352 -9.440 16.902 1.00 64.62 194 ASP A CA 1
ATOM 1529 C C . ASP A 1 194 ? -73.563 -9.640 15.992 1.00 64.62 194 ASP A C 1
ATOM 1531 O O . ASP A 1 194 ? -74.631 -9.061 16.194 1.00 64.62 194 ASP A O 1
ATOM 1535 N N . ASP A 1 195 ? -73.359 -10.407 14.922 1.00 61.75 195 ASP A N 1
ATOM 1536 C CA . ASP A 1 195 ? -74.452 -10.853 14.067 1.00 61.75 195 ASP A CA 1
ATOM 1537 C C . ASP A 1 195 ? -75.172 -11.988 14.806 1.00 61.75 195 ASP A C 1
ATOM 1539 O O . ASP A 1 195 ? -74.760 -13.151 14.778 1.00 61.75 195 ASP A O 1
ATOM 1543 N N . ASN A 1 196 ? -76.210 -11.627 15.562 1.00 59.31 196 ASN A N 1
ATOM 1544 C CA . ASN A 1 196 ? -77.112 -12.589 16.180 1.00 59.31 196 ASN A CA 1
ATOM 1545 C C . ASN A 1 196 ? -77.921 -13.261 15.071 1.00 59.31 196 ASN A C 1
ATOM 1547 O O . ASN A 1 196 ? -79.013 -12.815 14.717 1.00 59.31 196 ASN A O 1
ATOM 1551 N N . GLY A 1 197 ? -77.368 -14.353 14.544 1.00 55.41 197 GLY A N 1
ATOM 1552 C CA . GLY A 1 197 ? -78.081 -15.296 13.700 1.00 55.41 197 GLY A CA 1
ATOM 1553 C C . GLY A 1 197 ? -79.315 -15.811 14.435 1.00 55.41 197 GLY A C 1
ATOM 1554 O O . GLY A 1 197 ? -79.238 -16.729 15.248 1.00 55.41 197 GLY A O 1
ATOM 1555 N N . ILE A 1 198 ? -80.464 -15.204 14.145 1.00 59.81 198 ILE A N 1
ATOM 1556 C CA . ILE A 1 198 ? -81.771 -15.785 14.423 1.00 59.81 198 ILE A CA 1
ATOM 1557 C C . ILE A 1 198 ? -81.886 -16.995 13.494 1.00 59.81 198 ILE A C 1
ATOM 1559 O O . ILE A 1 198 ? -82.061 -16.834 12.288 1.00 59.81 198 ILE A O 1
ATOM 1563 N N . SER A 1 199 ? -81.763 -18.199 14.050 1.00 58.16 199 SER A N 1
ATOM 1564 C CA . SER A 1 199 ? -82.203 -19.426 13.386 1.00 58.16 199 SER A CA 1
ATOM 1565 C C . SER A 1 199 ? -83.672 -19.639 13.735 1.00 58.16 199 SER A C 1
ATOM 1567 O O . SER A 1 199 ? -83.962 -19.930 14.899 1.00 58.16 199 SER A O 1
ATOM 1569 N N . PRO A 1 200 ? -84.623 -19.483 12.800 1.00 58.75 200 PRO A N 1
ATOM 1570 C CA . PRO A 1 200 ? -85.912 -20.109 12.970 1.00 58.75 200 PRO A CA 1
ATOM 1571 C C . PRO A 1 200 ? -85.794 -21.569 12.513 1.00 58.75 200 PRO A C 1
ATOM 1573 O O . PRO A 1 200 ? -85.221 -21.845 11.457 1.00 58.75 200 PRO A O 1
ATOM 1576 N N . TYR A 1 201 ? -86.404 -22.439 13.318 1.00 51.19 201 TYR A N 1
ATOM 1577 C CA . TYR A 1 201 ? -86.630 -23.880 13.132 1.00 51.19 201 TYR A CA 1
ATOM 1578 C C . TYR A 1 201 ? -85.498 -24.801 13.601 1.00 51.19 201 TYR A C 1
ATOM 1580 O O . TYR A 1 201 ? -84.411 -24.817 12.987 1.00 51.19 201 TYR A O 1
#